Protein AF-0000000080301494 (afdb_homodimer)

Nearest PDB structures (foldseek):
  1mjh-assembly1_B  TM=8.581E-01  e=2.080E-09  Methanocaldococcus jannaschii
  1mjh-assembly1_A  TM=7.857E-01  e=6.218E-09  Methanocaldococcus jannaschii
  3hgm-assembly2_D  TM=7.401E-01  e=2.405E-08  Halomonas elongata
  2dum-assembly1_A  TM=7.676E-01  e=1.772E-07  Pyrococcus horikoshii OT3
  2dum-assembly2_C  TM=7.290E-01  e=2.050E-06  Pyrococcus horikoshii OT3

Foldseek 3Di:
DEEEEEWAQFVQNVQLLVVCVVDCVNPDQVYEYEYEYEAEDDPPVCCVVDDPVVVVVVQVVSQCSTCVVVVVSQVVVPHDYHYDYYYHDLLVVLQCCCVVVVGQEYEYEQEGDDPPDPPHGYPSNVSNVVRHPHHYDYGD/DEEEEEWAQFVQNVQLLVVCVVDCVNPDQVYEYEYEYEAEDDDPVCCVVDDPVVVVVVQVVSQCSTCVVVVVSQVVVPHDYHYDYYYHDLLVVLQCCCVVVVGQEYEYEQDGDDPPDPPHGYPSNVSNVVRHPHHYDYGD

Secondary structure (DSSP, 8-state):
-EEEEE--SSHHHHHHHHHHHH-TTTS-TTSEEEEEEEEPPPPHHHHHHS-HHHHHHHHHHHHHHHHHHHHHHHHHTT--EEEEEEES-HHHHHHHHHHHTT-SEEEEES--S--S-TTS--HHHHHHHHH--S-EEEE-/-EEEEE--SSHHHHHHHHHHHH-TTTS-TTSEEEEEEEEPPPPHHHHHHS-HHHHHHHHHHHHHHHHHHHHHHHHHTT--EEEEEEES-HHHHHHHHHHHTT-SEEEEES--S--S-TTS--HHHHHHHHH--S-EEEE-

Organism: Piscinibacter sakaiensis (NCBI:txid1547922)

InterPro domains:
  IPR006015 Universal stress protein A family [PR01438] (100-112)
  IPR006015 Universal stress protein A family [PR01438] (118-140)
  IPR006016 UspA [PF00582] (2-140)
  IPR014729 Rossmann-like alpha/beta/alpha sandwich fold [G3DSA:3.40.50.620] (1-140)

Structure (mmCIF, N/CA/C/O backbone):
data_AF-0000000080301494-model_v1
#
loop_
_entity.id
_entity.type
_entity.pdbx_description
1 polymer 'Universal stress family protein'
#
loop_
_atom_site.group_PDB
_atom_site.id
_atom_site.type_symbol
_atom_site.label_atom_id
_atom_site.label_alt_id
_atom_site.label_comp_id
_atom_site.label_asym_id
_atom_site.label_entity_id
_atom_site.label_seq_id
_atom_site.pdbx_PDB_ins_code
_atom_site.Cartn_x
_atom_site.Cartn_y
_atom_site.Cartn_z
_atom_site.occupancy
_atom_site.B_iso_or_equiv
_atom_site.auth_seq_id
_atom_site.auth_comp_id
_atom_site.auth_asym_id
_atom_site.auth_atom_id
_atom_site.pdbx_PDB_model_num
ATOM 1 N N . MET A 1 1 ? 14.328 -7.977 2.424 1 88.94 1 MET A N 1
ATOM 2 C CA . MET A 1 1 ? 12.898 -8.219 2.621 1 88.94 1 MET A CA 1
ATOM 3 C C . MET A 1 1 ? 12.414 -9.375 1.754 1 88.94 1 MET A C 1
ATOM 5 O O . MET A 1 1 ? 13.008 -9.664 0.713 1 88.94 1 MET A O 1
ATOM 9 N N . LYS A 1 2 ? 11.43 -10.047 2.252 1 93.56 2 LYS A N 1
ATOM 10 C CA . LYS A 1 2 ? 10.656 -10.984 1.441 1 93.56 2 LYS A CA 1
ATOM 11 C C . LYS A 1 2 ? 9.422 -10.32 0.848 1 93.56 2 LYS A C 1
ATOM 13 O O . LYS A 1 2 ? 8.516 -9.922 1.579 1 93.56 2 LYS A O 1
ATOM 18 N N . ILE A 1 3 ? 9.406 -10.258 -0.464 1 95 3 ILE A N 1
ATOM 19 C CA . ILE A 1 3 ? 8.375 -9.484 -1.147 1 95 3 ILE A CA 1
ATOM 20 C C . ILE A 1 3 ? 7.508 -10.422 -1.989 1 95 3 ILE A C 1
ATOM 22 O O . ILE A 1 3 ? 8.023 -11.172 -2.82 1 95 3 ILE A O 1
ATOM 26 N N . LEU A 1 4 ? 6.242 -10.383 -1.695 1 97.88 4 LEU A N 1
ATOM 27 C CA . LEU A 1 4 ? 5.27 -11.094 -2.52 1 97.88 4 LEU A CA 1
ATOM 28 C C . LEU A 1 4 ? 4.668 -10.172 -3.572 1 97.88 4 LEU A C 1
ATOM 30 O O . LEU A 1 4 ? 4.156 -9.102 -3.244 1 97.88 4 LEU A O 1
ATOM 34 N N . ILE A 1 5 ? 4.754 -10.586 -4.758 1 97.62 5 ILE A N 1
ATOM 35 C CA . ILE A 1 5 ? 4.172 -9.844 -5.871 1 97.62 5 ILE A CA 1
ATOM 36 C C . ILE A 1 5 ? 2.98 -10.609 -6.438 1 97.62 5 ILE A C 1
ATOM 38 O O . ILE A 1 5 ? 3.143 -11.695 -7.004 1 97.62 5 ILE A O 1
ATOM 42 N N . ALA A 1 6 ? 1.808 -10.055 -6.254 1 98.44 6 ALA A N 1
ATOM 43 C CA . ALA A 1 6 ? 0.609 -10.648 -6.836 1 98.44 6 ALA A CA 1
ATOM 44 C C . ALA A 1 6 ? 0.361 -10.125 -8.25 1 98.44 6 ALA A C 1
ATOM 46 O O . ALA A 1 6 ? 0.173 -8.922 -8.445 1 98.44 6 ALA A O 1
ATOM 47 N N . ALA A 1 7 ? 0.338 -11.039 -9.18 1 98.06 7 ALA A N 1
ATOM 48 C CA . ALA A 1 7 ? 0.214 -10.641 -10.578 1 98.06 7 ALA A CA 1
ATOM 49 C C . ALA A 1 7 ? -0.877 -11.445 -11.281 1 98.06 7 ALA A C 1
ATOM 51 O O . ALA A 1 7 ? -1.022 -12.648 -11.039 1 98.06 7 ALA A O 1
ATOM 52 N N . ASP A 1 8 ? -1.628 -10.734 -12.133 1 96.56 8 ASP A N 1
ATOM 53 C CA . ASP A 1 8 ? -2.68 -11.438 -12.867 1 96.56 8 ASP A CA 1
ATOM 54 C C . ASP A 1 8 ? -2.514 -11.266 -14.375 1 96.56 8 ASP A C 1
ATOM 56 O O . ASP A 1 8 ? -3.367 -11.688 -15.148 1 96.56 8 ASP A O 1
ATOM 60 N N . GLY A 1 9 ? -1.44 -10.57 -14.766 1 95.88 9 GLY A N 1
ATOM 61 C CA . GLY A 1 9 ? -1.124 -10.398 -16.172 1 95.88 9 GLY A CA 1
ATOM 62 C C . GLY A 1 9 ? -1.885 -9.258 -16.828 1 95.88 9 GLY A C 1
ATOM 63 O O . GLY A 1 9 ? -1.718 -9 -18.016 1 95.88 9 GLY A O 1
ATOM 64 N N . SER A 1 10 ? -2.766 -8.539 -16.094 1 94.12 10 SER A N 1
ATOM 65 C CA . SER A 1 10 ? -3.506 -7.398 -16.625 1 94.12 10 SER A CA 1
ATOM 66 C C . SER A 1 10 ? -2.59 -6.203 -16.844 1 94.12 10 SER A C 1
ATOM 68 O O . SER A 1 10 ? -1.388 -6.277 -16.578 1 94.12 10 SER A O 1
ATOM 70 N N . SER A 1 11 ? -3.086 -5.18 -17.375 1 93.69 11 SER A N 1
ATOM 71 C CA . SER A 1 11 ? -2.344 -3.939 -17.578 1 93.69 11 SER A CA 1
ATOM 72 C C . SER A 1 11 ? -1.821 -3.383 -16.25 1 93.69 11 SER A C 1
ATOM 74 O O . SER A 1 11 ? -0.788 -2.711 -16.219 1 93.69 11 SER A O 1
ATOM 76 N N . TYR A 1 12 ? -2.502 -3.73 -15.18 1 93.69 12 TYR A N 1
ATOM 77 C CA . TYR A 1 12 ? -2.059 -3.227 -13.883 1 93.69 12 TYR A CA 1
ATOM 78 C C . TYR A 1 12 ? -0.821 -3.975 -13.406 1 93.69 12 TYR A C 1
ATOM 80 O O . TYR A 1 12 ? -0.003 -3.424 -12.664 1 93.69 12 TYR A O 1
ATOM 88 N N . THR A 1 13 ? -0.658 -5.242 -13.789 1 95.88 13 THR A N 1
ATOM 89 C CA . THR A 1 13 ? 0.601 -5.938 -13.547 1 95.88 13 THR A CA 1
ATOM 90 C C . THR A 1 13 ? 1.758 -5.215 -14.234 1 95.88 13 THR A C 1
ATOM 92 O O . THR A 1 13 ? 2.816 -5.023 -13.633 1 95.88 13 THR A O 1
ATOM 95 N N . LYS A 1 14 ? 1.519 -4.789 -15.445 1 94.56 14 LYS A N 1
ATOM 96 C CA . LYS A 1 14 ? 2.551 -4.066 -16.172 1 94.56 14 LYS A CA 1
ATOM 97 C C . LYS A 1 14 ? 2.893 -2.748 -15.492 1 94.56 14 LYS A C 1
ATOM 99 O O . LYS A 1 14 ? 4.066 -2.389 -15.375 1 94.56 14 LYS A O 1
ATOM 104 N N . ARG A 1 15 ? 1.916 -2.08 -15.07 1 93.69 15 ARG A N 1
ATOM 105 C CA . ARG A 1 15 ? 2.121 -0.815 -14.375 1 93.69 15 ARG A CA 1
ATOM 106 C C . ARG A 1 15 ? 2.9 -1.025 -13.078 1 93.69 15 ARG A C 1
ATOM 108 O O . ARG A 1 15 ? 3.777 -0.229 -12.734 1 93.69 15 ARG A O 1
ATOM 115 N N . MET A 1 16 ? 2.5 -2.078 -12.438 1 94.75 16 MET A N 1
ATOM 116 C CA . MET A 1 16 ? 3.17 -2.426 -11.188 1 94.75 16 MET A CA 1
ATOM 117 C C . MET A 1 16 ? 4.652 -2.701 -11.422 1 94.75 16 MET A C 1
ATOM 119 O O . MET A 1 16 ? 5.504 -2.182 -10.703 1 94.75 16 MET A O 1
ATOM 123 N N . LEU A 1 17 ? 4.965 -3.42 -12.438 1 93.19 17 LEU A N 1
ATOM 124 C CA . LEU A 1 17 ? 6.355 -3.734 -12.758 1 93.19 17 LEU A CA 1
ATOM 125 C C . LEU A 1 17 ? 7.113 -2.48 -13.172 1 93.19 17 LEU A C 1
ATOM 127 O O . LEU A 1 17 ? 8.273 -2.299 -12.805 1 93.19 17 LEU A O 1
ATOM 131 N N . ALA A 1 18 ? 6.492 -1.638 -13.922 1 93.31 18 ALA A N 1
ATOM 132 C CA . ALA A 1 18 ? 7.109 -0.376 -14.328 1 93.31 18 ALA A CA 1
ATOM 133 C C . ALA A 1 18 ? 7.418 0.497 -13.117 1 93.31 18 ALA A C 1
ATOM 135 O O . ALA A 1 18 ? 8.484 1.104 -13.039 1 93.31 18 ALA A O 1
ATOM 136 N N . TYR A 1 19 ? 6.5 0.505 -12.219 1 92.94 19 TYR A N 1
ATOM 137 C CA . TYR A 1 19 ? 6.703 1.266 -10.992 1 92.94 19 TYR A CA 1
ATOM 138 C C . TYR A 1 19 ? 7.887 0.723 -10.203 1 92.94 19 TYR A C 1
ATOM 140 O O . TYR A 1 19 ? 8.734 1.489 -9.734 1 92.94 19 TYR A O 1
ATOM 148 N N . LEU A 1 20 ? 7.941 -0.571 -10.07 1 89.94 20 LEU A N 1
ATOM 149 C CA . LEU A 1 20 ? 9.039 -1.206 -9.344 1 89.94 20 LEU A CA 1
ATOM 150 C C . LEU A 1 20 ? 10.367 -0.951 -10.039 1 89.94 20 LEU A C 1
ATOM 152 O O . LEU A 1 20 ? 11.391 -0.747 -9.375 1 89.94 20 LEU A O 1
ATOM 156 N N . ALA A 1 21 ? 10.32 -0.919 -11.336 1 87.69 21 ALA A N 1
ATOM 157 C CA . ALA A 1 21 ? 11.531 -0.693 -12.117 1 87.69 21 ALA A CA 1
ATOM 158 C C . ALA A 1 21 ? 12.031 0.741 -11.961 1 87.69 21 ALA A C 1
ATOM 160 O O . ALA A 1 21 ? 13.234 1.003 -12.055 1 87.69 21 ALA A O 1
ATOM 161 N N . ALA A 1 22 ? 11.133 1.61 -11.75 1 87 22 ALA A N 1
A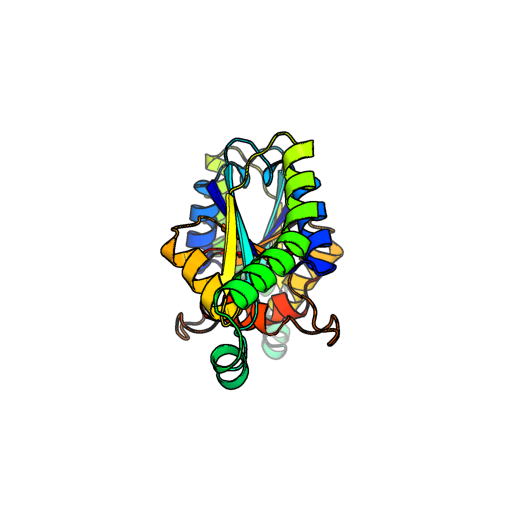TOM 162 C CA . ALA A 1 22 ? 11.477 3.029 -11.664 1 87 22 ALA A CA 1
ATOM 163 C C . ALA A 1 22 ? 12.078 3.365 -10.305 1 87 22 ALA A C 1
ATOM 165 O O . ALA A 1 22 ? 12.672 4.43 -10.125 1 87 22 ALA A O 1
ATOM 166 N N . HIS A 1 23 ? 11.867 2.447 -9.445 1 80.81 23 HIS A N 1
ATOM 167 C CA . HIS A 1 23 ? 12.352 2.715 -8.094 1 80.81 23 HIS A CA 1
ATOM 168 C C . HIS A 1 23 ? 13.266 1.595 -7.602 1 80.81 23 HIS A C 1
ATOM 170 O O . HIS A 1 23 ? 12.789 0.616 -7.02 1 80.81 23 HIS A O 1
ATOM 176 N N . ASP A 1 24 ? 14.477 1.754 -7.773 1 67.88 24 ASP A N 1
ATOM 177 C CA . ASP A 1 24 ? 15.5 0.746 -7.496 1 67.88 24 ASP A CA 1
ATOM 178 C C . ASP A 1 24 ? 15.406 0.248 -6.059 1 67.88 24 ASP A C 1
ATOM 180 O O . ASP A 1 24 ? 15.867 -0.848 -5.742 1 67.88 24 ASP A O 1
ATOM 184 N N . GLU A 1 25 ? 14.859 1.07 -5.301 1 67.69 25 GLU A N 1
ATOM 185 C CA . GLU A 1 25 ? 14.75 0.727 -3.88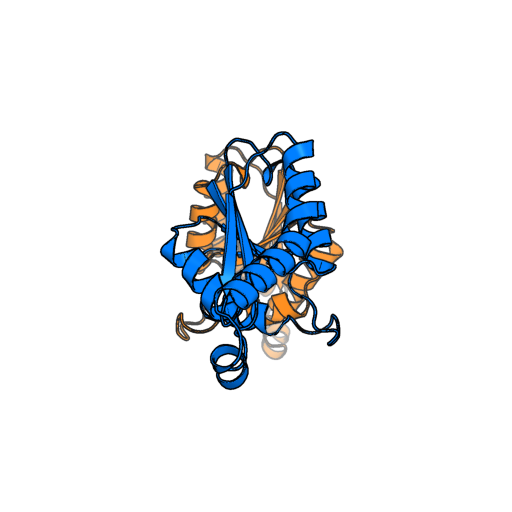7 1 67.69 25 GLU A CA 1
ATOM 186 C C . GLU A 1 25 ? 13.906 -0.529 -3.689 1 67.69 25 GLU A C 1
ATOM 188 O O . GLU A 1 25 ? 14.148 -1.306 -2.762 1 67.69 25 GLU A O 1
ATOM 193 N N . TRP A 1 26 ? 12.977 -0.684 -4.652 1 69.56 26 TRP A N 1
ATOM 194 C CA . TRP A 1 26 ? 12.078 -1.83 -4.559 1 69.56 26 TRP A CA 1
ATOM 195 C C . TRP A 1 26 ? 12.719 -3.074 -5.164 1 69.56 26 TRP A C 1
ATOM 197 O O . TRP A 1 26 ? 12.281 -4.195 -4.906 1 69.56 26 TRP A O 1
ATOM 207 N N . LEU A 1 27 ? 13.734 -2.689 -5.961 1 70.25 27 LEU A N 1
ATOM 208 C CA . LEU A 1 27 ? 14.32 -3.766 -6.754 1 70.25 27 LEU A CA 1
ATOM 209 C C . LEU A 1 27 ? 15.812 -3.896 -6.477 1 70.25 27 LEU A C 1
ATOM 211 O O . LEU A 1 27 ? 16.578 -2.961 -6.719 1 70.25 27 LEU A O 1
ATOM 215 N N . GLY A 1 28 ? 16.078 -4.777 -5.59 1 73.75 28 GLY A N 1
ATOM 216 C CA . GLY A 1 28 ? 17.484 -5.008 -5.348 1 73.75 28 GLY A CA 1
ATOM 217 C C . GLY A 1 28 ? 17.797 -6.418 -4.875 1 73.75 28 GLY A C 1
ATOM 218 O O . GLY A 1 28 ? 16.891 -7.148 -4.465 1 73.75 28 GLY A O 1
ATOM 219 N N . PRO A 1 29 ? 19 -6.727 -5.012 1 75.75 29 PRO A N 1
ATOM 220 C CA . PRO A 1 29 ? 19.422 -8.094 -4.688 1 75.75 29 PRO A CA 1
ATOM 221 C C . PRO A 1 29 ? 19.25 -8.43 -3.211 1 75.75 29 PRO A C 1
ATOM 223 O O . PRO A 1 29 ? 19.359 -9.602 -2.826 1 75.75 29 PRO A O 1
ATOM 226 N N . ALA A 1 30 ? 18.953 -7.375 -2.5 1 80.38 30 ALA A N 1
ATOM 227 C CA . ALA A 1 30 ? 18.812 -7.609 -1.066 1 80.38 30 ALA A CA 1
ATOM 228 C C . ALA A 1 30 ? 17.422 -8.164 -0.734 1 80.38 30 ALA A C 1
ATOM 230 O O . ALA A 1 30 ? 17.172 -8.594 0.394 1 80.38 30 ALA A O 1
ATOM 231 N N . HIS A 1 31 ? 16.594 -8.281 -1.713 1 88.19 31 HIS A N 1
ATOM 232 C CA . HIS A 1 31 ? 15.219 -8.734 -1.482 1 88.19 31 HIS A CA 1
ATOM 233 C C . HIS A 1 31 ? 14.977 -10.094 -2.117 1 88.19 31 HIS A C 1
ATOM 235 O O . HIS A 1 31 ? 15.656 -10.469 -3.078 1 88.19 31 HIS A O 1
ATOM 241 N N . ALA A 1 32 ? 14.18 -10.844 -1.449 1 93.06 32 ALA A N 1
ATOM 242 C CA . ALA A 1 32 ? 13.648 -12.07 -2.037 1 93.06 32 ALA A CA 1
ATOM 243 C C . ALA A 1 32 ? 12.25 -11.852 -2.605 1 93.06 32 ALA A C 1
ATOM 245 O O . ALA A 1 32 ? 11.383 -11.289 -1.933 1 93.06 32 ALA A O 1
ATOM 246 N N . TYR A 1 33 ? 12.102 -12.273 -3.832 1 95.56 33 TYR A N 1
ATOM 247 C CA . TYR A 1 33 ? 10.828 -12.023 -4.508 1 95.56 33 TYR A CA 1
ATOM 248 C C . TYR A 1 33 ? 10.094 -13.328 -4.777 1 95.56 33 TYR A C 1
ATOM 250 O O . TYR A 1 33 ? 10.695 -14.312 -5.207 1 95.56 33 TYR A O 1
ATOM 258 N N . THR A 1 34 ? 8.867 -13.352 -4.453 1 97.88 34 THR A N 1
ATOM 259 C CA . THR A 1 34 ? 7.941 -14.383 -4.898 1 97.88 34 THR A CA 1
ATOM 260 C C . THR A 1 34 ? 6.832 -13.781 -5.758 1 97.88 34 THR A C 1
ATOM 262 O O . THR A 1 34 ? 6.133 -12.859 -5.324 1 97.88 34 THR A O 1
ATOM 265 N N . VAL A 1 35 ? 6.723 -14.234 -6.934 1 98.25 35 VAL A N 1
ATOM 266 C CA . VAL A 1 35 ? 5.648 -13.812 -7.824 1 98.25 35 VAL A CA 1
ATOM 267 C C . VAL A 1 35 ? 4.523 -14.844 -7.805 1 98.25 35 VAL A C 1
ATOM 269 O O . VAL A 1 35 ? 4.75 -16.031 -8.086 1 98.25 35 VAL A O 1
ATOM 272 N N . LEU A 1 36 ? 3.355 -14.344 -7.473 1 98.62 36 LEU A N 1
ATOM 273 C CA . LEU A 1 36 ? 2.191 -15.211 -7.344 1 98.62 36 LEU A CA 1
ATOM 274 C C . LEU A 1 36 ? 1.144 -14.883 -8.398 1 98.62 36 LEU A C 1
ATOM 276 O O . LEU A 1 36 ? 0.806 -13.711 -8.602 1 98.62 36 LEU A O 1
ATOM 280 N N . THR A 1 37 ? 0.648 -15.891 -9.062 1 98.31 37 THR A N 1
ATOM 281 C CA . THR A 1 37 ? -0.577 -15.766 -9.844 1 98.31 37 THR A CA 1
ATOM 282 C C . THR A 1 37 ? -1.601 -16.812 -9.414 1 98.31 37 THR A C 1
ATOM 284 O O . THR A 1 37 ? -1.235 -17.938 -9.039 1 98.31 37 THR A O 1
ATOM 287 N N . VAL A 1 38 ? -2.832 -16.406 -9.422 1 96.94 38 VAL A N 1
ATOM 288 C CA . VAL A 1 38 ? -3.92 -17.281 -8.992 1 96.94 38 VAL A CA 1
ATOM 289 C C . VAL A 1 38 ? -4.918 -17.469 -10.133 1 96.94 38 VAL A C 1
ATOM 291 O O . VAL A 1 38 ? -5.395 -16.484 -10.711 1 96.94 38 VAL A O 1
ATOM 294 N N . THR A 1 39 ? -5.195 -18.641 -10.453 1 92.19 39 THR A N 1
ATOM 295 C CA . THR A 1 39 ? -6.223 -18.969 -11.438 1 92.19 39 THR A CA 1
ATOM 296 C C . THR A 1 39 ? -7.508 -19.422 -10.758 1 92.19 39 THR A C 1
ATOM 298 O O . THR A 1 39 ? -7.465 -20.016 -9.68 1 92.19 39 THR A O 1
ATOM 301 N N . ALA A 1 40 ? -8.633 -19.031 -11.352 1 87.62 40 ALA A N 1
ATOM 302 C CA . ALA A 1 40 ? -9.93 -19.438 -10.805 1 87.62 40 ALA A CA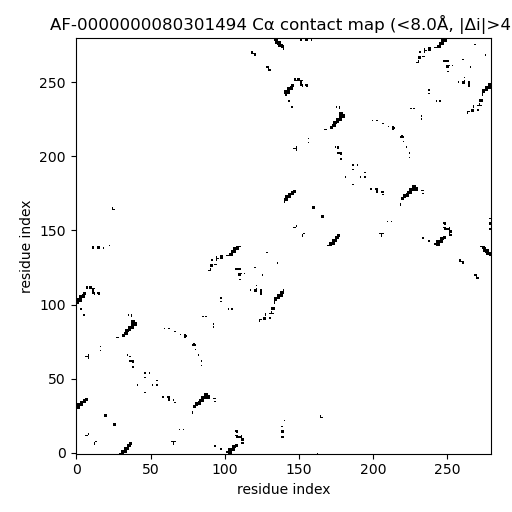 1
ATOM 303 C C . ALA A 1 40 ? -10.094 -20.953 -10.852 1 87.62 40 ALA A C 1
ATOM 305 O O . ALA A 1 40 ? -9.633 -21.594 -11.797 1 87.62 40 ALA A O 1
ATOM 306 N N . PRO A 1 41 ? -10.727 -21.406 -9.812 1 85.25 41 PRO A N 1
ATOM 307 C CA . PRO A 1 41 ? -10.984 -22.859 -9.852 1 85.25 41 PRO A CA 1
ATOM 308 C C . PRO A 1 41 ? -11.922 -23.25 -10.992 1 85.25 41 PRO A C 1
ATOM 310 O O . PRO A 1 41 ? -12.82 -22.5 -11.352 1 85.25 41 PRO A O 1
ATOM 313 N N . LEU A 1 42 ? -11.562 -24.359 -11.664 1 79 42 LEU A N 1
ATOM 314 C CA . LEU A 1 42 ? -12.477 -24.906 -12.656 1 79 42 LEU A CA 1
ATOM 315 C C . LEU A 1 42 ? -13.734 -25.469 -11.992 1 79 42 LEU A C 1
ATOM 317 O O . LEU A 1 42 ? -13.664 -26 -10.883 1 79 42 LEU A O 1
ATOM 321 N N . PRO A 1 43 ? -14.859 -25.25 -12.688 1 79.5 43 PRO A N 1
ATOM 322 C CA . PRO A 1 43 ? -16.078 -25.859 -12.141 1 79.5 43 PRO A CA 1
ATOM 323 C C . PRO A 1 43 ? -15.93 -27.359 -11.898 1 79.5 43 PRO A C 1
ATOM 325 O O . PRO A 1 43 ? -15.266 -28.047 -12.672 1 79.5 43 PRO A O 1
ATOM 328 N N . PRO A 1 44 ? -16.438 -27.766 -10.695 1 72.56 44 PRO A N 1
ATOM 329 C CA . PRO A 1 44 ? -16.297 -29.172 -10.344 1 72.56 44 PRO A CA 1
ATOM 330 C C . PRO A 1 44 ? -16.703 -30.109 -11.484 1 72.56 44 PRO A C 1
ATOM 332 O O . PRO A 1 44 ? -16.062 -31.156 -11.688 1 72.56 44 PRO A O 1
ATOM 335 N N . ARG A 1 45 ? -17.781 -29.828 -12.188 1 73 45 ARG A N 1
ATOM 336 C CA . ARG A 1 45 ? -18.281 -30.688 -13.266 1 73 45 ARG A CA 1
ATOM 337 C C . ARG A 1 45 ? -17.25 -30.828 -14.375 1 73 45 ARG A C 1
ATOM 339 O O . ARG A 1 45 ? -17.094 -31.906 -14.945 1 73 45 ARG A O 1
ATOM 346 N N . ALA A 1 46 ? -16.562 -29.812 -14.625 1 68.25 46 ALA A N 1
ATOM 347 C CA . ALA A 1 46 ? -15.523 -29.828 -15.656 1 68.25 46 ALA A CA 1
ATOM 348 C C . ALA A 1 46 ? -14.352 -30.719 -15.242 1 68.25 46 ALA A C 1
ATOM 350 O O . ALA A 1 46 ? -13.82 -31.469 -16.062 1 68.25 46 ALA A O 1
ATOM 351 N N . VAL A 1 47 ? -14.062 -30.641 -13.953 1 67.69 47 VAL A N 1
ATOM 352 C CA . VAL A 1 47 ? -12.922 -31.391 -13.414 1 67.69 47 VAL A CA 1
ATOM 353 C C . VAL A 1 47 ? -13.203 -32.875 -13.492 1 67.69 47 VAL A C 1
ATOM 355 O O . VAL A 1 47 ? -12.297 -33.688 -13.766 1 67.69 47 VAL A O 1
ATOM 358 N N . ALA A 1 48 ? -14.422 -33.094 -13.273 1 68.88 48 ALA A N 1
ATOM 359 C CA . ALA A 1 48 ? -14.82 -34.5 -13.25 1 68.88 48 ALA A CA 1
ATOM 360 C C . ALA A 1 48 ? -14.656 -35.125 -14.633 1 68.88 48 ALA A C 1
ATOM 362 O O . ALA A 1 48 ? -14.414 -36.344 -14.742 1 68.88 48 ALA A O 1
ATOM 363 N N . VAL A 1 49 ? -14.734 -34.281 -15.57 1 69.06 49 VAL A N 1
ATOM 364 C CA . VAL A 1 49 ? -14.766 -34.844 -16.922 1 69.06 49 VAL A CA 1
ATOM 365 C C . VAL A 1 49 ? -13.383 -34.719 -17.562 1 69.06 49 VAL A C 1
ATOM 367 O O . VAL A 1 49 ? -13.078 -35.438 -18.516 1 69.06 49 VAL A O 1
ATOM 370 N N . LEU A 1 50 ? -12.688 -33.781 -17 1 66.19 50 LEU A N 1
ATOM 371 C CA . LEU A 1 50 ? -11.414 -33.5 -17.641 1 66.19 50 LEU A CA 1
ATOM 372 C C . LEU A 1 50 ? -10.289 -34.344 -17.016 1 66.19 50 LEU A C 1
ATOM 374 O O . LEU A 1 50 ? -10.336 -34.625 -15.828 1 66.19 50 LEU A O 1
ATOM 378 N N . ASP A 1 51 ? -9.43 -34.812 -17.812 1 76.88 51 ASP A N 1
ATOM 379 C CA . ASP A 1 51 ? -8.18 -35.438 -17.391 1 76.88 51 ASP A CA 1
ATOM 380 C C . ASP A 1 51 ? -7.375 -34.5 -16.5 1 76.88 51 ASP A C 1
ATOM 382 O O . ASP A 1 51 ? -7.184 -33.312 -16.828 1 76.88 51 ASP A O 1
ATOM 386 N N . LYS A 1 52 ? -7.141 -34.938 -15.25 1 79.25 52 LYS A N 1
ATOM 387 C CA . LYS A 1 52 ? -6.402 -34.156 -14.258 1 79.25 52 LYS A CA 1
ATOM 388 C C . LYS A 1 52 ? -5.121 -33.562 -14.852 1 79.25 52 LYS A C 1
ATOM 390 O O . LYS A 1 52 ? -4.719 -32.469 -14.5 1 79.25 52 LYS A O 1
ATOM 395 N N . GLU A 1 53 ? -4.547 -34.281 -15.758 1 82.62 53 GLU A N 1
ATOM 396 C CA . GLU A 1 53 ? -3.299 -33.844 -16.375 1 82.62 53 GLU A CA 1
ATOM 397 C C . GLU A 1 53 ? -3.535 -32.688 -17.344 1 82.62 53 GLU A C 1
ATOM 399 O O . GLU A 1 53 ? -2.711 -31.766 -17.438 1 82.62 53 GLU A O 1
ATOM 404 N N . LEU A 1 54 ? -4.621 -32.75 -18 1 81.44 54 LEU A N 1
ATOM 405 C CA . LEU A 1 54 ? -4.965 -31.703 -18.938 1 81.44 54 LEU A CA 1
ATOM 406 C C . LEU A 1 54 ? -5.293 -30.406 -18.188 1 81.44 54 LEU A C 1
ATOM 408 O O . LEU A 1 54 ? -4.926 -29.312 -18.641 1 81.44 54 LEU A O 1
ATOM 412 N N . VAL A 1 55 ? -5.906 -30.594 -17.125 1 81.31 55 VAL A N 1
ATOM 413 C CA . VAL A 1 55 ? -6.262 -29.438 -16.312 1 81.31 55 VAL A CA 1
ATOM 414 C C . VAL A 1 55 ? -4.996 -28.781 -15.773 1 81.31 55 VAL A C 1
ATOM 416 O O . VAL A 1 55 ? -4.84 -27.562 -15.844 1 81.31 55 VAL A O 1
ATOM 419 N N . LYS A 1 56 ? -4.125 -29.562 -15.258 1 84.62 56 LYS A N 1
ATOM 420 C CA . LYS A 1 56 ? -2.857 -29.062 -14.734 1 84.62 56 LYS A CA 1
ATOM 421 C C . LYS A 1 56 ? -2.057 -28.344 -15.812 1 84.62 56 LYS A C 1
ATOM 423 O O . LYS A 1 56 ? -1.445 -27.297 -15.555 1 84.62 56 LYS A O 1
ATOM 428 N N . SER A 1 57 ? -2.053 -28.984 -16.922 1 86.69 57 SER A N 1
ATOM 429 C CA . SER A 1 57 ? -1.323 -28.391 -18.031 1 86.69 57 SER A CA 1
ATOM 430 C C . SER A 1 57 ? -1.929 -27.047 -18.438 1 86.69 57 SER A C 1
ATOM 432 O O . SER A 1 57 ? -1.203 -26.094 -18.734 1 86.69 57 SER A O 1
ATOM 434 N N . TYR A 1 58 ? -3.211 -27.047 -18.5 1 84.5 58 TYR A N 1
ATOM 435 C CA . TYR A 1 58 ? -3.906 -25.812 -18.844 1 84.5 58 TYR A CA 1
ATOM 436 C C . TYR A 1 58 ? -3.604 -24.719 -17.828 1 84.5 58 TYR A C 1
ATOM 438 O O . TYR A 1 58 ? -3.305 -23.578 -18.188 1 84.5 58 TYR A O 1
ATOM 446 N N . GLN A 1 59 ? -3.621 -25.062 -16.609 1 87.06 59 GLN A N 1
ATOM 447 C CA . GLN A 1 59 ? -3.352 -24.109 -15.539 1 87.06 59 GLN A CA 1
ATOM 448 C C . GLN A 1 59 ? -1.917 -23.594 -15.617 1 87.06 59 GLN A C 1
ATOM 450 O O . GLN A 1 59 ? -1.668 -22.406 -15.414 1 87.06 59 GLN A O 1
ATOM 455 N N . ALA A 1 60 ? -1.045 -24.469 -15.898 1 91.12 60 ALA A N 1
ATOM 456 C CA . ALA A 1 60 ? 0.36 -24.094 -16.047 1 91.12 60 ALA A CA 1
ATOM 457 C C . ALA A 1 60 ? 0.56 -23.156 -17.219 1 91.12 60 ALA A C 1
ATOM 459 O O . ALA A 1 60 ? 1.331 -22.188 -17.125 1 91.12 60 ALA A O 1
ATOM 460 N N . GLU A 1 61 ? -0.105 -23.484 -18.25 1 91.62 61 GLU A N 1
ATOM 461 C CA . GLU A 1 61 ? -0.008 -22.641 -19.438 1 91.62 61 GLU A CA 1
ATOM 462 C C . GLU A 1 61 ? -0.57 -21.25 -19.172 1 91.62 61 GLU A C 1
ATOM 464 O O . GLU A 1 61 ? 0.007 -20.25 -19.594 1 91.62 61 GLU A O 1
ATOM 469 N N . GLU A 1 62 ? -1.657 -21.25 -18.547 1 92 62 GLU A N 1
ATOM 470 C CA . GLU A 1 62 ? -2.273 -19.969 -18.219 1 92 62 GLU A CA 1
ATOM 471 C C . GLU A 1 62 ? -1.375 -19.141 -17.297 1 92 62 GLU A C 1
ATOM 473 O O . GLU A 1 62 ? -1.233 -17.922 -17.484 1 92 62 GLU A O 1
ATOM 478 N N . ALA A 1 63 ? -0.784 -19.781 -16.344 1 95.81 63 ALA A N 1
ATOM 479 C CA . ALA A 1 63 ? 0.131 -19.109 -15.43 1 95.81 63 ALA A CA 1
ATOM 480 C C . ALA A 1 63 ? 1.347 -18.562 -16.172 1 95.81 63 ALA A C 1
ATOM 482 O O . ALA A 1 63 ? 1.83 -17.469 -15.867 1 95.81 63 ALA A O 1
ATOM 483 N N . GLU A 1 64 ? 1.833 -19.328 -17.109 1 96 64 GLU A N 1
ATOM 484 C CA . GLU A 1 64 ? 3.043 -18.938 -17.828 1 96 64 GLU A CA 1
ATOM 485 C C . GLU A 1 64 ? 2.805 -17.672 -18.656 1 96 64 GLU A C 1
ATOM 487 O O . GLU A 1 64 ? 3.713 -16.859 -18.844 1 96 64 GLU A O 1
ATOM 492 N N . LYS A 1 65 ? 1.585 -17.5 -19.125 1 96 65 LYS A N 1
ATOM 493 C CA . LYS A 1 65 ? 1.249 -16.266 -19.828 1 96 65 LYS A CA 1
ATOM 494 C C . LYS A 1 65 ? 1.481 -15.047 -18.938 1 96 65 LYS A C 1
ATOM 496 O O . LYS A 1 65 ? 1.902 -13.992 -19.422 1 96 65 LYS A O 1
ATOM 501 N N . VAL A 1 66 ? 1.228 -15.234 -17.688 1 97.38 66 VAL A N 1
ATOM 502 C CA . VAL A 1 66 ? 1.413 -14.156 -16.719 1 97.38 66 VAL A CA 1
ATOM 503 C C . VAL A 1 66 ? 2.891 -14.047 -16.344 1 97.38 66 VAL A C 1
ATOM 505 O O . VAL A 1 66 ? 3.434 -12.938 -16.266 1 97.38 66 VAL A O 1
ATOM 508 N N . PHE A 1 67 ? 3.6 -15.133 -16.188 1 98.31 67 PHE A N 1
ATOM 509 C CA . PHE A 1 67 ? 4.941 -15.172 -15.609 1 98.31 67 PHE A CA 1
ATOM 510 C C . PHE A 1 67 ? 5.98 -14.758 -16.641 1 98.31 67 PHE A C 1
ATOM 512 O O . PHE A 1 67 ? 7.012 -14.18 -16.297 1 98.31 67 PHE A O 1
ATOM 519 N N . LYS A 1 68 ? 5.738 -15.07 -17.875 1 97.69 68 LYS A N 1
ATOM 520 C CA . LYS A 1 68 ? 6.758 -14.914 -18.906 1 97.69 68 LYS A CA 1
ATOM 521 C C . LYS A 1 68 ? 7.281 -13.477 -18.953 1 97.69 68 LYS A C 1
ATOM 523 O O . LYS A 1 68 ? 8.484 -13.25 -18.812 1 97.69 68 LYS A O 1
ATOM 528 N N . PRO A 1 69 ? 6.402 -12.523 -19.125 1 96.88 69 PRO A N 1
ATOM 529 C CA . PRO A 1 69 ? 6.922 -11.148 -19.125 1 96.88 69 PRO A CA 1
ATOM 530 C C . PRO A 1 69 ? 7.578 -10.758 -17.812 1 96.88 69 PRO A C 1
ATOM 532 O O . PRO A 1 69 ? 8.492 -9.938 -17.797 1 96.88 69 PRO A O 1
ATOM 535 N N . ILE A 1 70 ? 7.152 -11.328 -16.719 1 97.5 70 ILE A N 1
ATOM 536 C CA . ILE A 1 70 ? 7.691 -10.984 -15.406 1 97.5 70 ILE A CA 1
ATOM 537 C C . ILE A 1 70 ? 9.07 -11.625 -15.234 1 97.5 70 ILE A C 1
ATOM 539 O O . ILE A 1 70 ? 9.977 -11.008 -14.672 1 97.5 70 ILE A O 1
ATOM 543 N N . ARG A 1 71 ? 9.211 -12.844 -15.711 1 97.38 71 ARG A N 1
ATOM 544 C CA . ARG A 1 71 ? 10.523 -13.484 -15.711 1 97.38 71 ARG A CA 1
ATOM 545 C C . ARG A 1 71 ? 11.523 -12.664 -16.516 1 97.38 71 ARG A C 1
ATOM 547 O O . ARG A 1 71 ? 12.664 -12.477 -16.094 1 97.38 71 ARG A O 1
ATOM 554 N N . ALA A 1 72 ? 11.047 -12.195 -17.656 1 96.12 72 ALA A N 1
ATOM 555 C CA . ALA A 1 72 ? 11.898 -11.344 -18.484 1 96.12 72 ALA A CA 1
ATOM 556 C C . ALA A 1 72 ? 12.289 -10.07 -17.75 1 96.12 72 ALA A C 1
ATOM 558 O O . ALA A 1 72 ? 13.445 -9.641 -17.812 1 96.12 72 ALA A O 1
ATOM 559 N N . PHE A 1 73 ? 11.359 -9.469 -17.094 1 94.31 73 PHE A N 1
ATOM 560 C CA . PHE A 1 73 ? 11.57 -8.266 -16.297 1 94.31 73 PHE A CA 1
ATOM 561 C C . PHE A 1 73 ? 12.648 -8.484 -15.25 1 94.31 73 PHE A C 1
ATOM 563 O O . PHE A 1 73 ? 13.602 -7.695 -15.156 1 94.31 73 PHE A O 1
ATOM 570 N N . PHE A 1 74 ? 12.539 -9.531 -14.477 1 93.94 74 PHE A N 1
ATOM 571 C CA . PHE A 1 74 ? 13.523 -9.844 -13.445 1 93.94 74 PHE A CA 1
ATOM 572 C C . PHE A 1 74 ? 14.867 -10.211 -14.062 1 93.94 74 PHE A C 1
ATOM 574 O O . PHE A 1 74 ? 15.914 -9.773 -13.594 1 93.94 74 PHE A O 1
ATOM 581 N N . GLY A 1 75 ? 14.828 -11.039 -15.117 1 93.38 75 GLY A N 1
ATOM 582 C CA . GLY A 1 75 ? 16.031 -11.461 -15.805 1 93.38 75 GLY A CA 1
ATOM 583 C C . GLY A 1 75 ? 16.859 -10.305 -16.344 1 93.38 75 GLY A C 1
ATOM 584 O O . GLY A 1 75 ? 18.078 -10.273 -16.203 1 93.38 75 GLY A O 1
ATOM 585 N N . LYS A 1 76 ? 16.203 -9.32 -16.938 1 92.06 76 LYS A N 1
ATOM 586 C CA . LYS A 1 76 ? 16.875 -8.156 -17.516 1 92.06 76 LYS A CA 1
ATOM 587 C C . LYS A 1 76 ? 17.594 -7.352 -16.438 1 92.06 76 LYS A C 1
ATOM 589 O O . LYS A 1 76 ? 18.562 -6.637 -16.734 1 92.06 76 LYS A O 1
ATOM 594 N N . ARG A 1 77 ? 17.219 -7.59 -15.281 1 89.25 77 ARG A N 1
ATOM 595 C CA . ARG A 1 77 ? 17.797 -6.82 -14.188 1 89.25 77 ARG A CA 1
ATOM 596 C C . ARG A 1 77 ? 18.719 -7.684 -13.344 1 89.25 77 ARG A C 1
ATOM 598 O O . ARG A 1 77 ? 19.234 -7.238 -12.312 1 89.25 77 ARG A O 1
ATOM 605 N N . GLY A 1 78 ? 18.844 -8.898 -13.781 1 90 78 GLY A N 1
ATOM 606 C CA . GLY A 1 78 ? 19.719 -9.82 -13.078 1 90 78 GLY A CA 1
ATOM 607 C C . GLY A 1 78 ? 19.188 -10.227 -11.711 1 90 78 GLY A C 1
ATOM 608 O O . GLY A 1 78 ? 19.969 -10.469 -10.789 1 90 78 GLY A O 1
ATOM 609 N N . MET A 1 79 ? 17.906 -10.188 -11.609 1 90.62 79 MET A N 1
ATOM 610 C CA . MET A 1 79 ? 17.281 -10.531 -10.344 1 90.62 79 MET A CA 1
ATOM 611 C C . MET A 1 79 ? 16.609 -11.898 -10.422 1 90.62 79 MET A C 1
ATOM 613 O O . MET A 1 79 ? 16.281 -12.375 -11.508 1 90.62 79 MET A O 1
ATOM 617 N N . GLN A 1 80 ? 16.453 -12.43 -9.25 1 92.56 80 GLN A N 1
ATOM 618 C CA . GLN A 1 80 ? 15.789 -13.719 -9.156 1 92.56 80 GLN A CA 1
ATOM 619 C C . GLN A 1 80 ? 14.461 -13.594 -8.422 1 92.56 80 GLN A C 1
ATOM 621 O O . GLN A 1 80 ? 14.305 -12.742 -7.547 1 92.56 80 GLN A O 1
ATOM 626 N N . ALA A 1 81 ? 13.578 -14.398 -8.828 1 95.94 81 ALA A N 1
ATOM 627 C CA . ALA A 1 81 ? 12.281 -14.492 -8.164 1 95.94 81 ALA A CA 1
ATOM 628 C C . ALA A 1 81 ? 11.742 -15.914 -8.203 1 95.94 81 ALA A C 1
ATOM 630 O O . ALA A 1 81 ? 12.047 -16.672 -9.133 1 95.94 81 ALA A O 1
ATOM 631 N N . GLU A 1 82 ? 11.094 -16.234 -7.176 1 97.62 82 GLU A N 1
ATOM 632 C CA . GLU A 1 82 ? 10.312 -17.469 -7.199 1 97.62 82 GLU A CA 1
ATOM 633 C C . GLU A 1 82 ? 8.953 -17.25 -7.859 1 97.62 82 GLU A C 1
ATOM 635 O O . GLU A 1 82 ? 8.305 -16.219 -7.633 1 97.62 82 GLU A O 1
ATOM 640 N N . PHE A 1 83 ? 8.578 -18.203 -8.633 1 98.25 83 PHE A N 1
ATOM 641 C CA . PHE A 1 83 ? 7.297 -18.109 -9.328 1 98.25 83 PHE A CA 1
ATOM 642 C C . PHE A 1 83 ? 6.34 -19.188 -8.852 1 98.25 83 PHE A C 1
ATOM 644 O O . PHE A 1 83 ? 6.641 -20.375 -8.961 1 98.25 83 PHE A O 1
ATOM 651 N N . VAL A 1 84 ? 5.223 -18.75 -8.336 1 97.75 84 VAL A N 1
ATOM 652 C CA . VAL A 1 84 ? 4.258 -19.672 -7.734 1 97.75 84 VAL A CA 1
ATOM 653 C C . VAL A 1 84 ? 2.893 -19.484 -8.398 1 97.75 84 VAL A C 1
ATOM 655 O O . VAL A 1 84 ? 2.363 -18.375 -8.445 1 97.75 84 VAL A O 1
ATOM 658 N N . ALA A 1 85 ? 2.312 -20.594 -8.898 1 97.5 85 ALA A N 1
ATOM 659 C CA . ALA A 1 85 ? 0.958 -20.594 -9.445 1 97.5 85 ALA A CA 1
ATOM 660 C C . ALA A 1 85 ? 0.009 -21.391 -8.547 1 97.5 85 ALA A C 1
ATOM 662 O O . ALA A 1 85 ? 0.317 -22.5 -8.141 1 97.5 85 ALA A O 1
ATOM 663 N N . LYS A 1 86 ? -1.065 -20.75 -8.227 1 96.44 86 LYS A N 1
ATOM 664 C CA . LYS A 1 86 ? -2.086 -21.406 -7.414 1 96.44 86 LYS A CA 1
ATOM 665 C C . LYS A 1 86 ? -3.459 -21.312 -8.07 1 96.44 86 LYS A C 1
ATOM 667 O O . LYS A 1 86 ? -3.676 -20.484 -8.953 1 96.44 86 LYS A O 1
ATOM 672 N N . THR A 1 87 ? -4.312 -22.234 -7.68 1 93.75 87 THR A N 1
ATOM 673 C CA . THR A 1 87 ? -5.711 -22.219 -8.094 1 93.75 87 THR A CA 1
ATOM 674 C C . THR A 1 87 ? -6.625 -21.953 -6.902 1 93.75 87 THR A C 1
ATOM 676 O O . THR A 1 87 ? -6.402 -22.484 -5.812 1 93.75 87 THR A O 1
ATOM 679 N N . GLY A 1 88 ? -7.629 -21.078 -7.043 1 94.38 88 GLY A N 1
ATOM 680 C CA . GLY A 1 88 ? -8.562 -20.75 -5.977 1 94.38 88 GLY A CA 1
ATOM 681 C C . GLY A 1 88 ? -9.133 -19.359 -6.09 1 94.38 88 GLY A C 1
ATOM 682 O O . GLY A 1 88 ? -9.117 -18.766 -7.168 1 94.38 88 GLY A O 1
ATOM 683 N N . HIS A 1 89 ? -9.766 -18.953 -5 1 94.94 89 HIS A N 1
ATOM 684 C CA . HIS A 1 89 ? -10.211 -17.562 -4.926 1 94.94 89 HIS A CA 1
ATOM 685 C C . HIS A 1 89 ? -9.039 -16.609 -4.695 1 94.94 89 HIS A C 1
ATOM 687 O O . HIS A 1 89 ? -8.391 -16.672 -3.648 1 94.94 89 HIS A O 1
ATOM 693 N N . ALA A 1 90 ? -8.828 -15.789 -5.602 1 96.5 90 ALA A N 1
ATOM 694 C CA . ALA A 1 90 ? -7.613 -14.984 -5.676 1 96.5 90 ALA A CA 1
ATOM 695 C C . ALA A 1 90 ? -7.367 -14.234 -4.371 1 96.5 90 ALA A C 1
ATOM 697 O O . ALA A 1 90 ? -6.27 -14.305 -3.805 1 96.5 90 ALA A O 1
ATOM 698 N N . ALA A 1 91 ? -8.398 -13.602 -3.883 1 96.88 91 ALA A N 1
ATOM 699 C CA . ALA A 1 91 ? -8.219 -12.773 -2.689 1 96.88 91 ALA A CA 1
ATOM 700 C C . ALA A 1 91 ? -7.77 -13.625 -1.5 1 96.88 91 ALA A C 1
ATOM 702 O O . ALA A 1 91 ? -6.848 -13.242 -0.776 1 96.88 91 ALA A O 1
ATOM 703 N N . GLU A 1 92 ? -8.367 -14.75 -1.33 1 97.06 92 GLU A N 1
ATOM 704 C CA . GLU A 1 92 ? -8.047 -15.641 -0.215 1 97.06 92 GLU A CA 1
ATOM 705 C C . GLU A 1 92 ? -6.633 -16.203 -0.345 1 97.06 92 GLU A C 1
ATOM 707 O O . GLU A 1 92 ? -5.875 -16.219 0.626 1 97.06 92 GLU A O 1
ATOM 712 N N . VAL A 1 93 ? -6.297 -16.625 -1.509 1 97.62 93 VAL A N 1
ATOM 713 C CA . VAL A 1 93 ? -4.996 -17.234 -1.752 1 97.62 93 VAL A CA 1
ATOM 714 C C . VAL A 1 93 ? -3.891 -16.203 -1.547 1 97.62 93 VAL A C 1
ATOM 716 O O . VAL A 1 93 ? -2.889 -16.469 -0.882 1 97.62 93 VAL A O 1
ATOM 719 N N . ILE A 1 94 ? -4.066 -15 -2.051 1 98.19 94 ILE A N 1
ATOM 720 C CA . ILE A 1 94 ? -3.07 -13.945 -1.954 1 98.19 94 ILE A CA 1
ATOM 721 C C . ILE A 1 94 ? -2.861 -13.562 -0.49 1 98.19 94 ILE A C 1
ATOM 723 O O . ILE A 1 94 ? -1.727 -13.523 -0.009 1 98.19 94 ILE A O 1
ATOM 727 N N . ALA A 1 95 ? -3.977 -13.344 0.186 1 97.56 95 ALA A N 1
ATOM 728 C CA . ALA A 1 95 ? -3.879 -12.938 1.587 1 97.56 95 ALA A CA 1
ATOM 729 C C . ALA A 1 95 ? -3.227 -14.031 2.428 1 97.56 95 ALA A C 1
ATOM 731 O O . ALA A 1 95 ? -2.363 -13.75 3.262 1 97.56 95 ALA A O 1
ATOM 732 N N . LYS A 1 96 ? -3.633 -15.227 2.162 1 97.62 96 LYS A N 1
ATOM 733 C CA . LYS A 1 96 ? -3.096 -16.359 2.918 1 97.62 96 LYS A CA 1
ATOM 734 C C . LYS A 1 96 ? -1.595 -16.5 2.688 1 97.62 96 LYS A C 1
ATOM 736 O O . LYS A 1 96 ? -0.832 -16.688 3.639 1 97.62 96 LYS A O 1
ATOM 741 N N . LEU A 1 97 ? -1.181 -16.406 1.471 1 97.69 97 LEU A N 1
ATOM 742 C CA . LEU A 1 97 ? 0.236 -16.594 1.17 1 97.69 97 LEU A CA 1
ATOM 743 C C . LEU A 1 97 ? 1.056 -15.422 1.705 1 97.69 97 LEU A C 1
ATOM 745 O O . LEU A 1 97 ? 2.174 -15.609 2.188 1 97.69 97 LEU A O 1
ATOM 749 N N . ALA A 1 98 ? 0.524 -14.234 1.562 1 97.56 98 ALA A N 1
ATOM 750 C CA . ALA A 1 98 ? 1.217 -13.078 2.117 1 97.56 98 ALA A CA 1
ATOM 751 C C . ALA A 1 98 ? 1.486 -13.258 3.607 1 97.56 98 ALA A C 1
ATOM 753 O O . ALA A 1 98 ? 2.598 -13.008 4.078 1 97.56 98 ALA A O 1
ATOM 754 N N . ASP A 1 99 ? 0.5 -13.758 4.289 1 95.44 99 ASP A N 1
ATOM 755 C CA . ASP A 1 99 ? 0.576 -13.875 5.738 1 95.44 99 ASP A CA 1
ATOM 756 C C . ASP A 1 99 ? 1.371 -15.117 6.148 1 95.44 99 ASP A C 1
ATOM 758 O O . ASP A 1 99 ? 2.268 -15.031 6.992 1 95.44 99 ASP A O 1
ATOM 762 N N . SER A 1 100 ? 1.086 -16.266 5.551 1 92.38 100 SER A N 1
ATOM 763 C CA . SER A 1 100 ? 1.674 -17.531 5.965 1 92.38 100 SER A CA 1
ATOM 764 C C . SER A 1 100 ? 3.141 -17.625 5.555 1 92.38 100 SER A C 1
ATOM 766 O O . SER A 1 100 ? 3.936 -18.281 6.215 1 92.38 100 SER A O 1
ATOM 768 N N . GLY A 1 101 ? 3.508 -17 4.484 1 90 101 GLY A N 1
ATOM 769 C CA . GLY A 1 101 ? 4.883 -17.016 4.008 1 90 101 GLY A CA 1
ATOM 770 C C . GLY A 1 101 ? 5.766 -16 4.723 1 90 101 GLY A C 1
ATOM 771 O O . GLY A 1 101 ? 6.93 -15.828 4.359 1 90 101 GLY A O 1
ATOM 772 N N . ARG A 1 102 ? 5.254 -15.281 5.648 1 91.56 102 ARG A N 1
ATOM 773 C CA . ARG A 1 102 ? 5.934 -14.25 6.43 1 91.56 102 ARG A CA 1
ATOM 774 C C . ARG A 1 102 ? 6.59 -13.219 5.523 1 91.56 102 ARG A C 1
ATOM 776 O O . ARG A 1 102 ? 7.762 -12.875 5.711 1 91.56 102 ARG A O 1
ATOM 783 N N . HIS A 1 103 ? 5.926 -12.938 4.488 1 95.88 103 HIS A N 1
ATOM 784 C CA . HIS A 1 103 ? 6.391 -11.867 3.615 1 95.88 103 HIS A CA 1
ATOM 785 C C . HIS A 1 103 ? 6.379 -10.523 4.34 1 95.88 103 HIS A C 1
ATOM 787 O O . HIS A 1 103 ? 5.488 -10.258 5.148 1 95.88 103 HIS A O 1
ATOM 793 N N . ASP A 1 104 ? 7.363 -9.719 4.02 1 93.44 104 ASP A N 1
ATOM 794 C CA . ASP A 1 104 ? 7.477 -8.398 4.641 1 93.44 104 ASP A CA 1
ATOM 795 C C . ASP A 1 104 ? 6.617 -7.371 3.908 1 93.44 104 ASP A C 1
ATOM 797 O O . ASP A 1 104 ? 6.293 -6.32 4.461 1 93.44 104 ASP A O 1
ATOM 801 N N . LEU A 1 105 ? 6.297 -7.738 2.688 1 95.12 105 LEU A N 1
ATOM 802 C CA . LEU A 1 105 ? 5.582 -6.797 1.83 1 95.12 105 LEU A CA 1
ATOM 803 C C . LEU A 1 105 ? 4.812 -7.535 0.739 1 95.12 105 LEU A C 1
ATOM 805 O O . LEU A 1 105 ? 5.336 -8.469 0.13 1 95.12 105 LEU A O 1
ATOM 809 N N . LEU A 1 106 ? 3.617 -7.188 0.609 1 97.38 106 LEU A N 1
ATOM 810 C CA . LEU A 1 106 ? 2.818 -7.586 -0.543 1 97.38 106 LEU A CA 1
ATOM 811 C C . LEU A 1 106 ? 2.688 -6.438 -1.539 1 97.38 106 LEU A C 1
ATOM 813 O O . LEU A 1 106 ? 2.307 -5.328 -1.164 1 97.38 106 LEU A O 1
ATOM 817 N N . VAL A 1 107 ? 3.002 -6.695 -2.771 1 97 107 VAL A N 1
ATOM 818 C CA . VAL A 1 107 ? 2.855 -5.723 -3.848 1 97 107 VAL A CA 1
ATOM 819 C C . VAL A 1 107 ? 1.76 -6.172 -4.809 1 97 107 VAL A C 1
ATOM 821 O O . VAL A 1 107 ? 1.775 -7.309 -5.289 1 97 107 VAL A O 1
ATOM 824 N N . MET A 1 108 ? 0.807 -5.285 -5.059 1 97 108 MET A N 1
ATOM 825 C CA . MET A 1 108 ? -0.255 -5.641 -5.992 1 97 108 MET A CA 1
ATOM 826 C C . MET A 1 108 ? -0.85 -4.395 -6.641 1 97 108 MET A C 1
ATOM 828 O O . MET A 1 108 ? -0.645 -3.281 -6.156 1 97 108 MET A O 1
ATOM 832 N N . GLY A 1 109 ? -1.467 -4.59 -7.734 1 95.38 109 GLY A N 1
ATOM 833 C CA . GLY A 1 109 ? -2.209 -3.516 -8.375 1 95.38 109 GLY A CA 1
ATOM 834 C C . GLY A 1 109 ? -3.547 -3.24 -7.719 1 95.38 109 GLY A C 1
ATOM 835 O O . GLY A 1 109 ? -4.121 -4.121 -7.07 1 95.38 109 GLY A O 1
ATOM 836 N N . SER A 1 110 ? -4.047 -2.059 -7.938 1 93.31 110 SER A N 1
ATOM 837 C CA . SER A 1 110 ? -5.336 -1.678 -7.371 1 93.31 110 SER A CA 1
ATOM 838 C C . SER A 1 110 ? -6.488 -2.309 -8.141 1 93.31 110 SER A C 1
ATOM 840 O O . SER A 1 110 ? -7.605 -2.41 -7.633 1 93.31 110 SER A O 1
ATOM 842 N N . HIS A 1 111 ? -6.145 -2.598 -9.422 1 92.12 111 HIS A N 1
ATOM 843 C CA . HIS A 1 111 ? -7.117 -3.229 -10.305 1 92.12 111 HIS A CA 1
ATOM 844 C C . HIS A 1 111 ? -6.496 -4.391 -11.07 1 92.12 111 HIS A C 1
ATOM 846 O O . HIS A 1 111 ? -5.305 -4.672 -10.922 1 92.12 111 HIS A O 1
ATOM 852 N N . GLY A 1 112 ? -7.367 -5.125 -11.766 1 91.44 112 GLY A N 1
ATOM 853 C CA . GLY A 1 112 ? -6.953 -6.242 -12.594 1 91.44 112 GLY A CA 1
ATOM 854 C C . GLY A 1 112 ? -7.703 -6.324 -13.906 1 91.44 112 GLY A C 1
ATOM 855 O O . GLY A 1 112 ? -7.797 -5.336 -14.641 1 91.44 112 GLY A O 1
ATOM 856 N N . HIS A 1 113 ? -8.227 -7.469 -14.078 1 86.62 113 HIS A N 1
ATOM 857 C CA . HIS A 1 113 ? -8.828 -7.738 -15.375 1 86.62 113 HIS A CA 1
ATOM 858 C C . HIS A 1 113 ? -10.195 -7.066 -15.5 1 86.62 113 HIS A C 1
ATOM 860 O O . HIS A 1 113 ? -10.688 -6.852 -16.609 1 86.62 113 HIS A O 1
ATOM 866 N N . SER A 1 114 ? -10.875 -6.863 -14.383 1 75.12 114 SER A N 1
ATOM 867 C CA . SER A 1 114 ? -12.234 -6.34 -14.492 1 75.12 114 SER A CA 1
ATOM 868 C C . SER A 1 114 ? -12.227 -4.887 -14.961 1 75.12 114 SER A C 1
ATOM 870 O O . SER A 1 114 ? -11.328 -4.121 -14.617 1 75.12 114 SER A O 1
ATOM 872 N N . ALA A 1 115 ? -12.938 -4.672 -16.047 1 59.41 115 ALA A N 1
ATOM 873 C CA . ALA A 1 115 ? -13.148 -3.398 -16.734 1 59.41 115 ALA A CA 1
ATOM 874 C C . ALA A 1 115 ? -13.867 -2.4 -15.836 1 59.41 115 ALA A C 1
ATOM 876 O O . ALA A 1 115 ? -14.156 -1.275 -16.25 1 59.41 115 ALA A O 1
ATOM 877 N N . LEU A 1 116 ? -14.281 -2.934 -14.766 1 59.31 116 LEU A N 1
ATOM 878 C CA . LEU A 1 116 ? -15.188 -1.991 -14.117 1 59.31 116 LEU A CA 1
ATOM 879 C C . LEU A 1 116 ? -14.422 -0.785 -13.578 1 59.31 116 LEU A C 1
ATOM 881 O O . LEU A 1 116 ? -13.625 -0.912 -12.648 1 59.31 116 LEU A O 1
ATOM 885 N N . GLY A 1 117 ? -14.68 0.181 -14.164 1 63.97 117 GLY A N 1
ATOM 886 C CA . GLY A 1 117 ? -14.336 1.584 -13.992 1 63.97 117 GLY A CA 1
ATOM 887 C C . GLY A 1 117 ? -13.156 1.801 -13.062 1 63.97 117 GLY A C 1
ATOM 888 O O . GLY A 1 117 ? -12.875 0.964 -12.203 1 63.97 117 GLY A O 1
ATOM 889 N N . THR A 1 118 ? -12.188 2.584 -13.398 1 64.12 118 THR A N 1
ATOM 890 C CA . THR A 1 118 ? -10.961 2.943 -12.695 1 64.12 118 THR A CA 1
ATOM 891 C C . THR A 1 118 ? -11.281 3.709 -11.414 1 64.12 118 THR A C 1
ATOM 893 O O . THR A 1 118 ? -10.383 4.016 -10.625 1 64.12 118 THR A O 1
ATOM 896 N N . LEU A 1 119 ? -12.688 3.828 -11.125 1 70.31 119 LEU A N 1
ATOM 897 C CA . LEU A 1 119 ? -13.023 4.727 -10.023 1 70.31 119 LEU A CA 1
ATOM 898 C C . LEU A 1 119 ? -13.172 3.959 -8.719 1 70.31 119 LEU A C 1
ATOM 900 O O . LEU A 1 119 ? -13.125 4.551 -7.637 1 70.31 119 LEU A O 1
ATOM 904 N N . VAL A 1 120 ? -13.227 2.641 -8.898 1 79.88 120 VAL A N 1
ATOM 905 C CA . VAL A 1 120 ? -13.383 1.817 -7.707 1 79.88 120 VAL A CA 1
ATOM 906 C C . VAL A 1 120 ? -12.281 0.763 -7.656 1 79.88 120 VAL A C 1
ATOM 908 O O . VAL A 1 120 ? -11.883 0.222 -8.688 1 79.88 120 VAL A O 1
ATOM 911 N N . MET A 1 121 ? -11.75 0.583 -6.465 1 88.44 121 MET A N 1
ATOM 912 C CA . MET A 1 121 ? -10.734 -0.447 -6.281 1 88.44 121 MET A CA 1
ATOM 913 C C . MET A 1 121 ? -11.281 -1.823 -6.645 1 88.44 121 MET A C 1
ATOM 915 O O . MET A 1 121 ? -12.453 -2.111 -6.414 1 88.44 121 MET A O 1
ATOM 919 N N . GLY A 1 122 ? -10.484 -2.619 -7.176 1 91.12 122 GLY A N 1
ATOM 920 C CA . GLY A 1 122 ? -10.891 -3.955 -7.582 1 91.12 122 GLY A CA 1
ATOM 921 C C . GLY A 1 122 ? -11.398 -4.797 -6.426 1 91.12 122 GLY A C 1
ATOM 922 O O . GLY A 1 122 ? -10.969 -4.625 -5.285 1 91.12 122 GLY A O 1
ATOM 923 N N . SER A 1 123 ? -12.25 -5.695 -6.785 1 91.19 123 SER A N 1
ATOM 924 C CA . SER A 1 123 ? -12.891 -6.539 -5.781 1 91.19 123 SER A CA 1
ATOM 925 C C . SER A 1 123 ? -11.859 -7.414 -5.066 1 91.19 123 SER A C 1
ATOM 927 O O . SER A 1 123 ? -11.93 -7.598 -3.85 1 91.19 123 SER A O 1
ATOM 929 N N . VAL A 1 124 ? -10.914 -7.965 -5.812 1 93.81 124 VAL A N 1
ATOM 930 C CA . VAL A 1 124 ? -9.875 -8.789 -5.203 1 93.81 124 VAL A CA 1
ATOM 931 C C . VAL A 1 124 ? -9.016 -7.941 -4.273 1 93.81 124 VAL A C 1
ATOM 933 O O . VAL A 1 124 ? -8.742 -8.336 -3.137 1 93.81 124 VAL A O 1
ATOM 936 N N . THR A 1 125 ? -8.625 -6.812 -4.773 1 94.69 125 THR A N 1
ATOM 937 C CA . THR A 1 125 ? -7.809 -5.91 -3.971 1 94.69 125 THR A CA 1
ATOM 938 C C . THR A 1 125 ? -8.523 -5.547 -2.67 1 94.69 125 THR A C 1
ATOM 940 O O . THR A 1 125 ? -7.934 -5.625 -1.591 1 94.69 125 THR A O 1
ATOM 943 N N . ASN A 1 126 ? -9.758 -5.219 -2.76 1 92.5 126 ASN A N 1
ATOM 944 C CA . ASN A 1 126 ? -10.531 -4.875 -1.572 1 92.5 126 ASN A CA 1
ATOM 945 C C . ASN A 1 126 ? -10.555 -6.023 -0.567 1 92.5 126 ASN A C 1
ATOM 947 O O . ASN A 1 126 ? -10.344 -5.809 0.628 1 92.5 126 ASN A O 1
ATOM 951 N N . LYS A 1 127 ? -10.805 -7.133 -1.033 1 93.88 127 LYS A N 1
ATOM 952 C CA . LYS A 1 127 ? -10.891 -8.297 -0.161 1 93.88 127 LYS A CA 1
ATOM 953 C C . LYS A 1 127 ? -9.531 -8.641 0.444 1 93.88 127 LYS A C 1
ATOM 955 O O . LYS A 1 127 ? -9.445 -9.016 1.616 1 93.88 127 LYS A O 1
ATOM 960 N N . VAL A 1 128 ? -8.484 -8.531 -0.317 1 96.25 128 VAL A N 1
ATOM 961 C CA . VAL A 1 128 ? -7.145 -8.773 0.205 1 96.25 128 VAL A CA 1
ATOM 962 C C . VAL A 1 128 ? -6.84 -7.785 1.331 1 96.25 128 VAL A C 1
ATOM 964 O O . VAL A 1 128 ? -6.375 -8.18 2.402 1 96.25 128 VAL A O 1
ATOM 967 N N . LEU A 1 129 ? -7.137 -6.523 1.085 1 94.69 129 LEU A N 1
ATOM 968 C CA . LEU A 1 129 ? -6.836 -5.492 2.068 1 94.69 129 LEU A CA 1
ATOM 969 C C . LEU A 1 129 ? -7.633 -5.711 3.35 1 94.69 129 LEU A C 1
ATOM 971 O O . LEU A 1 129 ? -7.168 -5.379 4.441 1 94.69 129 LEU A O 1
ATOM 975 N N . ALA A 1 130 ? -8.75 -6.332 3.258 1 90.25 130 ALA A N 1
ATOM 976 C CA . ALA A 1 130 ? -9.602 -6.602 4.414 1 90.25 130 ALA A CA 1
ATOM 977 C C . ALA A 1 130 ? -9.062 -7.777 5.227 1 90.25 130 ALA A C 1
ATOM 979 O O . ALA A 1 130 ? -9.305 -7.863 6.434 1 90.25 130 ALA A O 1
ATOM 980 N N . GLN A 1 131 ? -8.273 -8.609 4.566 1 91.69 131 GLN A N 1
ATOM 981 C CA . GLN A 1 131 ? -7.953 -9.875 5.211 1 91.69 131 GLN A CA 1
ATOM 982 C C . GLN A 1 131 ? -6.457 -9.992 5.488 1 91.69 131 GLN A C 1
ATOM 984 O O . GLN A 1 131 ? -6.039 -10.75 6.367 1 91.69 131 GLN A O 1
ATOM 989 N N . CYS A 1 132 ? -5.691 -9.297 4.754 1 94.38 132 CYS A N 1
ATOM 990 C CA . CYS A 1 132 ? -4.242 -9.461 4.777 1 94.38 132 CYS A CA 1
ATOM 991 C C . CYS A 1 132 ? -3.625 -8.664 5.922 1 94.38 132 CYS A C 1
ATOM 993 O O . CYS A 1 132 ? -3.959 -7.496 6.121 1 94.38 132 CYS A O 1
ATOM 995 N N . ARG A 1 133 ? -2.689 -9.289 6.648 1 93.5 133 ARG A N 1
ATOM 996 C CA . ARG A 1 133 ? -2.018 -8.625 7.762 1 93.5 133 ARG A CA 1
ATOM 997 C C . ARG A 1 133 ? -0.665 -8.062 7.328 1 93.5 133 ARG A C 1
ATOM 999 O O . ARG A 1 133 ? -0.083 -7.23 8.023 1 93.5 133 ARG A O 1
ATOM 1006 N N . THR A 1 134 ? -0.16 -8.523 6.238 1 96.38 134 THR A N 1
ATOM 1007 C CA . THR A 1 134 ? 1.104 -8.055 5.672 1 96.38 134 THR A CA 1
ATOM 1008 C C . THR A 1 134 ? 0.958 -6.648 5.102 1 96.38 134 THR A C 1
ATOM 1010 O O . THR A 1 134 ? -0.038 -6.34 4.445 1 96.38 134 THR A O 1
ATOM 1013 N N . PRO A 1 135 ? 1.915 -5.77 5.359 1 96.25 135 PRO A N 1
ATOM 1014 C CA . PRO A 1 135 ? 1.878 -4.477 4.672 1 96.25 135 PRO A CA 1
ATOM 1015 C C . PRO A 1 135 ? 1.748 -4.617 3.158 1 96.25 135 PRO A C 1
ATOM 1017 O O . PRO A 1 135 ? 2.326 -5.531 2.566 1 96.25 135 PRO A O 1
ATOM 1020 N N . VAL A 1 136 ? 0.986 -3.686 2.545 1 97 136 VAL A N 1
ATOM 1021 C CA . VAL A 1 136 ? 0.688 -3.805 1.122 1 97 136 VAL A CA 1
ATOM 1022 C C . VAL A 1 136 ? 1.126 -2.535 0.395 1 97 136 VAL A C 1
ATOM 1024 O O . VAL A 1 136 ? 0.808 -1.424 0.826 1 97 136 VAL A O 1
ATOM 1027 N N . LEU A 1 137 ? 1.898 -2.705 -0.609 1 96 137 LEU A N 1
ATOM 1028 C CA . LEU A 1 137 ? 2.119 -1.645 -1.586 1 96 137 LEU A CA 1
ATOM 1029 C C . LEU A 1 137 ? 1.116 -1.742 -2.73 1 96 137 LEU A C 1
ATOM 1031 O O . LEU A 1 137 ? 1.173 -2.676 -3.533 1 96 137 LEU A O 1
ATOM 1035 N N . LEU A 1 138 ? 0.244 -0.823 -2.736 1 96.81 138 LEU A N 1
ATOM 1036 C CA . LEU A 1 138 ? -0.79 -0.755 -3.764 1 96.81 138 LEU A CA 1
ATOM 1037 C C . LEU A 1 138 ? -0.374 0.183 -4.891 1 96.81 138 LEU A C 1
ATOM 1039 O O . LEU A 1 138 ? -0.267 1.395 -4.688 1 96.81 138 LEU A O 1
ATOM 1043 N N . VAL A 1 139 ? -0.177 -0.405 -6.031 1 95.5 139 VAL A N 1
ATOM 1044 C CA . VAL A 1 139 ? 0.239 0.377 -7.191 1 95.5 139 VAL A CA 1
ATOM 1045 C C . VAL A 1 139 ? -0.973 0.687 -8.062 1 95.5 139 VAL A C 1
ATOM 1047 O O . VAL A 1 139 ? -1.832 -0.173 -8.273 1 95.5 139 VAL A O 1
ATOM 1050 N N . ARG A 1 140 ? -0.976 1.918 -8.555 1 89.19 140 ARG A N 1
ATOM 1051 C CA . ARG A 1 140 ? -2.176 2.383 -9.242 1 89.19 140 ARG A CA 1
ATOM 1052 C C . ARG A 1 140 ? -1.873 2.734 -10.695 1 89.19 140 ARG A C 1
ATOM 1054 O O . ARG A 1 140 ? -0.73 3.047 -11.039 1 89.19 140 ARG A O 1
ATOM 1061 N N . MET B 1 1 ? 12.992 9.195 -4.277 1 89 1 MET B N 1
ATOM 1062 C CA . MET B 1 1 ? 11.531 9.281 -4.297 1 89 1 MET B CA 1
ATOM 1063 C C . MET B 1 1 ? 11.039 10.383 -3.369 1 89 1 MET B C 1
ATOM 1065 O O . MET B 1 1 ? 11.719 10.75 -2.408 1 89 1 MET B O 1
ATOM 1069 N N . LYS B 1 2 ? 9.93 10.945 -3.744 1 93.62 2 LYS B N 1
ATOM 1070 C CA . LYS B 1 2 ? 9.172 11.797 -2.84 1 93.62 2 LYS B CA 1
ATOM 1071 C C . LYS B 1 2 ? 8.094 11 -2.102 1 93.62 2 LYS B C 1
ATOM 1073 O O . LYS B 1 2 ? 7.152 10.5 -2.719 1 93.62 2 LYS B O 1
ATOM 1078 N N . ILE B 1 3 ? 8.25 10.953 -0.789 1 95.06 3 ILE B N 1
ATOM 1079 C CA . ILE B 1 3 ? 7.395 10.078 0.012 1 95.06 3 ILE B CA 1
ATOM 1080 C C . ILE B 1 3 ? 6.543 10.922 0.959 1 95.06 3 ILE B C 1
ATOM 1082 O O . ILE B 1 3 ? 7.066 11.727 1.729 1 95.06 3 ILE B O 1
ATOM 1086 N N . LEU B 1 4 ? 5.258 10.75 0.821 1 97.88 4 LEU B N 1
ATOM 1087 C CA . LEU B 1 4 ? 4.324 11.359 1.762 1 97.88 4 LEU B CA 1
ATOM 1088 C C . LEU B 1 4 ? 3.959 10.383 2.875 1 97.88 4 LEU B C 1
ATOM 1090 O O . LEU B 1 4 ? 3.527 9.266 2.605 1 97.88 4 LEU B O 1
ATOM 1094 N N . ILE B 1 5 ? 4.145 10.812 4.051 1 97.62 5 ILE B N 1
ATOM 1095 C CA . ILE B 1 5 ? 3.793 10.023 5.223 1 97.62 5 ILE B CA 1
ATOM 1096 C C . ILE B 1 5 ? 2.604 10.664 5.938 1 97.62 5 ILE B C 1
ATOM 1098 O O . ILE B 1 5 ? 2.717 11.758 6.484 1 97.62 5 ILE B O 1
ATOM 1102 N N . ALA B 1 6 ? 1.481 9.984 5.883 1 98.5 6 ALA B N 1
ATOM 1103 C CA . ALA B 1 6 ? 0.307 10.453 6.609 1 98.5 6 ALA B CA 1
ATOM 1104 C C . ALA B 1 6 ? 0.291 9.914 8.039 1 98.5 6 ALA B C 1
ATOM 1106 O O . ALA B 1 6 ? 0.252 8.695 8.242 1 98.5 6 ALA B O 1
ATOM 1107 N N . ALA B 1 7 ? 0.281 10.828 8.977 1 98.06 7 ALA B N 1
ATOM 1108 C CA . ALA B 1 7 ? 0.373 10.422 10.375 1 98.06 7 ALA B CA 1
ATOM 1109 C C . ALA B 1 7 ? -0.706 11.109 11.211 1 98.06 7 ALA B C 1
ATOM 1111 O O . ALA B 1 7 ? -1.007 12.289 11.008 1 98.06 7 ALA B O 1
ATOM 1112 N N . ASP B 1 8 ? -1.271 10.328 12.148 1 96.62 8 ASP B N 1
ATOM 1113 C CA . ASP B 1 8 ? -2.297 10.906 13 1 96.62 8 ASP B CA 1
ATOM 1114 C C . ASP B 1 8 ? -1.932 10.766 14.477 1 96.62 8 ASP B C 1
ATOM 1116 O O . ASP B 1 8 ? -2.727 11.102 15.359 1 96.62 8 ASP B O 1
ATOM 1120 N N . GLY B 1 9 ? -0.75 10.195 14.727 1 96 9 GLY B N 1
ATOM 1121 C CA . GLY B 1 9 ? -0.248 10.07 16.094 1 96 9 GLY B CA 1
ATOM 1122 C C . GLY B 1 9 ? -0.796 8.859 16.828 1 96 9 GLY B C 1
ATOM 1123 O O . GLY B 1 9 ? -0.458 8.625 17.984 1 96 9 GLY B O 1
ATOM 1124 N N . SER B 1 10 ? -1.676 8.047 16.203 1 94.31 10 SER B N 1
ATOM 1125 C CA . SER B 1 10 ? -2.221 6.84 16.812 1 94.31 10 SER B CA 1
ATOM 1126 C C . SER B 1 10 ? -1.162 5.746 16.922 1 94.31 10 SER B C 1
ATOM 1128 O O . SER B 1 10 ? -0.016 5.945 16.516 1 94.31 10 SER B O 1
ATOM 1130 N N . SER B 1 11 ? -1.487 4.68 17.5 1 93.81 11 SER B N 1
ATOM 1131 C CA . SER B 1 11 ? -0.597 3.529 17.594 1 93.81 11 SER B CA 1
ATOM 1132 C C . SER B 1 11 ? -0.185 3.023 16.219 1 93.81 11 SER B C 1
ATOM 1134 O O . SER B 1 11 ? 0.905 2.471 16.062 1 93.81 11 SER B O 1
ATOM 1136 N N . TYR B 1 12 ? -1.017 3.281 15.25 1 93.75 12 TYR B N 1
ATOM 1137 C CA . TYR B 1 12 ? -0.685 2.818 13.906 1 93.75 12 TYR B CA 1
ATOM 1138 C C . TYR B 1 12 ? 0.396 3.691 13.281 1 93.75 12 TYR B C 1
ATOM 1140 O O . TYR B 1 12 ? 1.17 3.227 12.438 1 93.75 12 TYR B O 1
ATOM 1148 N N . THR B 1 13 ? 0.462 4.973 13.633 1 96 13 THR B N 1
ATOM 1149 C CA . THR B 1 13 ? 1.601 5.797 13.25 1 96 13 THR B CA 1
ATOM 1150 C C . THR B 1 13 ? 2.902 5.203 13.781 1 96 13 THR B C 1
ATOM 1152 O O . THR B 1 13 ? 3.895 5.121 13.055 1 96 13 THR B O 1
ATOM 1155 N N . LYS B 1 14 ? 2.867 4.77 15.008 1 94.62 14 LYS B N 1
ATOM 1156 C CA . LYS B 1 14 ? 4.051 4.164 15.609 1 94.62 14 LYS B CA 1
ATOM 1157 C C . LYS B 1 14 ? 4.445 2.885 14.875 1 94.62 14 LYS B C 1
ATOM 1159 O O . LYS B 1 14 ? 5.629 2.652 14.617 1 94.62 14 LYS B O 1
ATOM 1164 N N . ARG B 1 15 ? 3.484 2.111 14.578 1 93.81 15 ARG B N 1
ATOM 1165 C CA . ARG B 1 15 ? 3.738 0.872 13.852 1 93.81 15 ARG B CA 1
ATOM 1166 C C . ARG B 1 15 ? 4.328 1.158 12.477 1 93.81 15 ARG B C 1
ATOM 1168 O O . ARG B 1 15 ? 5.238 0.46 12.023 1 93.81 15 ARG B O 1
ATOM 1175 N N . MET B 1 16 ? 3.754 2.152 11.891 1 94.81 16 MET B N 1
ATOM 1176 C CA . MET B 1 16 ? 4.227 2.562 10.57 1 94.81 16 MET B CA 1
ATOM 1177 C C . MET B 1 16 ? 5.688 2.998 10.625 1 94.81 16 MET B C 1
ATOM 1179 O O . MET B 1 16 ? 6.5 2.568 9.805 1 94.81 16 MET B O 1
ATOM 1183 N N . LEU B 1 17 ? 6.047 3.76 11.602 1 93.38 17 LEU B N 1
ATOM 1184 C CA . LEU B 1 17 ? 7.422 4.223 11.75 1 93.38 17 LEU B CA 1
ATOM 1185 C C . LEU B 1 17 ? 8.352 3.059 12.07 1 93.38 17 LEU B C 1
ATOM 1187 O O . LEU B 1 17 ? 9.477 3 11.555 1 93.38 17 LEU B O 1
ATOM 1191 N N . ALA B 1 18 ? 7.922 2.164 12.883 1 93.31 18 ALA B N 1
ATOM 1192 C CA . ALA B 1 18 ? 8.711 0.979 13.203 1 93.31 18 ALA B CA 1
ATOM 1193 C C . ALA B 1 18 ? 8.969 0.135 11.953 1 93.31 18 ALA B C 1
ATOM 1195 O O . ALA B 1 18 ? 10.078 -0.353 11.742 1 93.31 18 ALA B O 1
ATOM 1196 N N . TYR B 1 19 ? 7.941 0.016 11.18 1 93.06 19 TYR B N 1
ATOM 1197 C CA . TYR B 1 19 ? 8.078 -0.728 9.93 1 93.06 19 TYR B CA 1
ATOM 1198 C C . TYR B 1 19 ? 9.094 -0.065 9.008 1 93.06 19 TYR B C 1
ATOM 1200 O O . TYR B 1 19 ? 9.953 -0.739 8.43 1 93.06 19 TYR B O 1
ATOM 1208 N N . LEU B 1 20 ? 8.992 1.224 8.867 1 90.06 20 LEU B N 1
ATOM 1209 C CA . LEU B 1 20 ? 9.914 1.967 8.016 1 90.06 20 LEU B CA 1
ATOM 1210 C C . LEU B 1 20 ? 11.344 1.864 8.539 1 90.06 20 LEU B C 1
ATOM 1212 O O . LEU B 1 20 ? 12.289 1.77 7.762 1 90.06 20 LEU B O 1
ATOM 1216 N N . ALA B 1 21 ? 11.461 1.843 9.844 1 87.94 21 ALA B N 1
ATOM 1217 C CA . ALA B 1 21 ? 12.781 1.757 10.469 1 87.94 21 ALA B CA 1
ATOM 1218 C C . ALA B 1 21 ? 13.406 0.384 10.242 1 87.94 21 ALA B C 1
ATOM 1220 O O . ALA B 1 21 ? 14.633 0.256 10.188 1 87.94 21 ALA B O 1
ATOM 1221 N N . ALA B 1 22 ? 12.586 -0.584 10.133 1 87.06 22 ALA B N 1
ATOM 1222 C CA . ALA B 1 22 ? 13.062 -1.959 9.992 1 87.06 22 ALA B CA 1
ATOM 1223 C C . ALA B 1 22 ? 13.523 -2.24 8.57 1 87.06 22 ALA B C 1
ATOM 1225 O O . ALA B 1 22 ? 14.203 -3.236 8.32 1 87.06 22 ALA B O 1
ATOM 1226 N N . HIS B 1 23 ? 13.141 -1.354 7.75 1 80.5 23 HIS B N 1
ATOM 1227 C CA . HIS B 1 23 ? 13.484 -1.579 6.352 1 80.5 23 HIS B CA 1
ATOM 1228 C C . HIS B 1 23 ? 14.195 -0.369 5.754 1 80.5 23 HIS B C 1
ATOM 1230 O O . HIS B 1 23 ? 13.547 0.554 5.254 1 80.5 23 HIS B O 1
ATOM 1236 N N . ASP B 1 24 ? 15.43 -0.4 5.742 1 68.19 24 ASP B N 1
ATOM 1237 C CA . ASP B 1 24 ? 16.281 0.714 5.34 1 68.19 24 ASP B CA 1
ATOM 1238 C C . ASP B 1 24 ? 15.945 1.181 3.926 1 68.19 24 ASP B C 1
ATOM 1240 O O . ASP B 1 24 ? 16.25 2.314 3.553 1 68.19 24 ASP B O 1
ATOM 1244 N N . GLU B 1 25 ? 15.391 0.297 3.238 1 67.69 25 GLU B N 1
ATOM 1245 C CA . GLU B 1 25 ? 15.047 0.612 1.855 1 67.69 25 GLU B CA 1
ATOM 1246 C C . GLU B 1 25 ? 14.055 1.77 1.783 1 67.69 25 GLU B C 1
ATOM 1248 O O . GLU B 1 25 ? 14.078 2.553 0.832 1 67.69 25 GLU B O 1
ATOM 1253 N N . TRP B 1 26 ? 13.25 1.825 2.861 1 70 26 TRP B N 1
ATOM 1254 C CA . TRP B 1 26 ? 12.234 2.869 2.898 1 70 26 TRP B CA 1
ATOM 1255 C C . TRP B 1 26 ? 12.82 4.18 3.412 1 70 26 TRP B C 1
ATOM 1257 O O . TRP B 1 26 ? 12.227 5.246 3.217 1 70 26 TRP B O 1
ATOM 1267 N N . LEU B 1 27 ? 13.961 3.908 4.062 1 71.25 27 LEU B N 1
ATOM 1268 C CA . LEU B 1 27 ? 14.539 5.051 4.766 1 71.25 27 LEU B CA 1
ATOM 1269 C C . LEU B 1 27 ? 15.961 5.328 4.289 1 71.25 27 LEU B C 1
ATOM 1271 O O . LEU B 1 27 ? 16.828 4.457 4.383 1 71.25 27 LEU B O 1
ATOM 1275 N N . GLY B 1 28 ? 16.016 6.277 3.43 1 74.19 28 GLY B N 1
ATOM 1276 C CA . GLY B 1 28 ? 17.359 6.645 3.004 1 74.19 28 GLY B CA 1
ATOM 1277 C C . GLY B 1 28 ? 17.453 8.078 2.518 1 74.19 28 GLY B C 1
ATOM 1278 O O . GLY B 1 28 ? 16.438 8.711 2.232 1 74.19 28 GLY B O 1
ATOM 1279 N N . PRO B 1 29 ? 18.641 8.492 2.504 1 76.19 29 PRO B N 1
ATOM 1280 C CA . PRO B 1 29 ? 18.875 9.898 2.154 1 76.19 29 PRO B CA 1
ATOM 1281 C C . PRO B 1 29 ? 18.484 10.219 0.713 1 76.19 29 PRO B C 1
ATOM 1283 O O . PRO B 1 29 ? 18.422 11.391 0.337 1 76.19 29 PRO B O 1
ATOM 1286 N N . ALA B 1 30 ? 18.234 9.148 0.017 1 80.62 30 ALA B N 1
ATOM 1287 C CA . ALA B 1 30 ? 17.891 9.367 -1.386 1 80.62 30 ALA B CA 1
ATOM 1288 C C . ALA B 1 30 ? 16.422 9.766 -1.537 1 80.62 30 ALA B C 1
ATOM 1290 O O . ALA B 1 30 ? 15.992 10.172 -2.619 1 80.62 30 ALA B O 1
ATOM 1291 N N . HIS B 1 31 ? 15.703 9.773 -0.462 1 88.25 31 HIS B N 1
ATOM 1292 C CA . HIS B 1 31 ? 14.273 10.078 -0.516 1 88.25 31 HIS B CA 1
ATOM 1293 C C . HIS B 1 31 ? 13.969 11.406 0.158 1 88.25 31 HIS B C 1
ATOM 1295 O O . HIS B 1 31 ? 14.711 11.859 1.032 1 88.25 31 HIS B O 1
ATOM 1301 N N . ALA B 1 32 ? 13.016 12.07 -0.394 1 93.06 32 ALA B N 1
ATOM 1302 C CA . ALA B 1 32 ? 12.43 13.234 0.267 1 93.06 32 ALA B CA 1
ATOM 1303 C C . ALA B 1 32 ? 11.148 12.867 1.002 1 93.06 32 ALA B C 1
ATOM 1305 O O . ALA B 1 32 ? 10.266 12.211 0.438 1 93.06 32 ALA B O 1
ATOM 1306 N N . TYR B 1 33 ? 11.102 13.273 2.232 1 95.62 33 TYR B N 1
ATOM 1307 C CA . TYR B 1 33 ? 9.953 12.891 3.057 1 95.62 33 TYR B CA 1
ATOM 1308 C C . TYR B 1 33 ? 9.117 14.117 3.424 1 95.62 33 TYR B C 1
ATOM 1310 O O . TYR B 1 33 ? 9.664 15.156 3.789 1 95.62 33 TYR B O 1
ATOM 1318 N N . THR B 1 34 ? 7.875 14.008 3.248 1 97.88 34 THR B N 1
ATOM 1319 C CA . THR B 1 34 ? 6.898 14.938 3.811 1 97.88 34 THR B CA 1
ATOM 1320 C C . THR B 1 34 ? 5.977 14.219 4.793 1 97.88 34 THR B C 1
ATOM 1322 O O . THR B 1 34 ? 5.328 13.234 4.438 1 97.88 34 THR B O 1
ATOM 1325 N N . VAL B 1 35 ? 5.965 14.672 5.98 1 98.31 35 VAL B N 1
ATOM 1326 C CA . VAL B 1 35 ? 5.059 14.141 6.992 1 98.31 35 VAL B CA 1
ATOM 1327 C C . VAL B 1 35 ? 3.836 15.047 7.117 1 98.31 35 VAL B C 1
ATOM 1329 O O . VAL B 1 35 ? 3.967 16.25 7.379 1 98.31 35 VAL B O 1
ATOM 1332 N N . LEU B 1 36 ? 2.699 14.422 6.934 1 98.62 36 LEU B N 1
ATOM 1333 C CA . LEU B 1 36 ? 1.44 15.156 6.957 1 98.62 36 LEU B CA 1
ATOM 1334 C C . LEU B 1 36 ? 0.573 14.719 8.133 1 98.62 36 LEU B C 1
ATOM 1336 O O . LEU B 1 36 ? 0.39 13.523 8.359 1 98.62 36 LEU B O 1
ATOM 1340 N N . THR B 1 37 ? 0.058 15.672 8.852 1 98.31 37 THR B N 1
ATOM 1341 C CA . THR B 1 37 ? -1.042 15.422 9.773 1 98.31 37 THR B CA 1
ATOM 1342 C C . THR B 1 37 ? -2.217 16.359 9.484 1 98.31 37 THR B C 1
ATOM 1344 O O . THR B 1 37 ? -2.023 17.5 9.078 1 98.31 37 THR B O 1
ATOM 1347 N N . VAL B 1 38 ? -3.393 15.82 9.633 1 96.94 38 VAL B N 1
ATOM 1348 C CA . VAL B 1 38 ? -4.613 16.562 9.336 1 96.94 38 VAL B CA 1
ATOM 1349 C C . VAL B 1 38 ? -5.477 16.656 10.594 1 96.94 38 VAL B C 1
ATOM 1351 O O . VAL B 1 38 ? -5.77 15.633 11.227 1 96.94 38 VAL B O 1
ATOM 1354 N N . THR B 1 39 ? -5.832 17.797 10.969 1 92.12 39 THR B N 1
ATOM 1355 C CA . THR B 1 39 ? -6.758 18.016 12.078 1 92.12 39 THR B CA 1
ATOM 1356 C C . THR B 1 39 ? -8.164 18.328 11.555 1 92.12 39 THR B C 1
ATOM 1358 O O . THR B 1 39 ? -8.32 18.906 10.484 1 92.12 39 THR B O 1
ATOM 1361 N N . ALA B 1 40 ? -9.156 17.828 12.281 1 87.62 40 ALA B N 1
ATOM 1362 C CA . ALA B 1 40 ? -10.539 18.078 11.898 1 87.62 40 ALA B CA 1
ATOM 1363 C C . ALA B 1 40 ? -10.859 19.578 11.977 1 87.62 40 ALA B C 1
ATOM 1365 O O . ALA B 1 40 ? -10.359 20.281 12.859 1 87.62 40 ALA B O 1
ATOM 1366 N N . PRO B 1 41 ? -11.656 19.969 11.023 1 84.88 41 PRO B N 1
ATOM 1367 C CA . PRO B 1 41 ? -12.062 21.375 11.109 1 84.88 41 PRO B CA 1
ATOM 1368 C C . PRO B 1 41 ? -12.891 21.672 12.359 1 84.88 41 PRO B C 1
ATOM 1370 O O . PRO B 1 41 ? -13.656 20.828 12.812 1 84.88 41 PRO B O 1
ATOM 1373 N N . LEU B 1 42 ? -12.594 22.797 1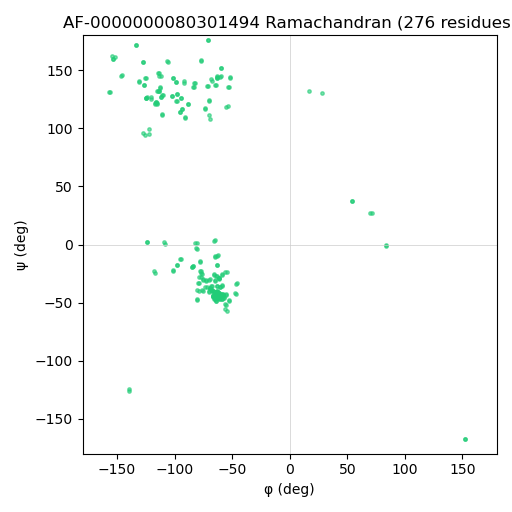3 1 78.88 42 LEU B N 1
ATOM 1374 C CA . LEU B 1 42 ? -13.43 23.25 14.102 1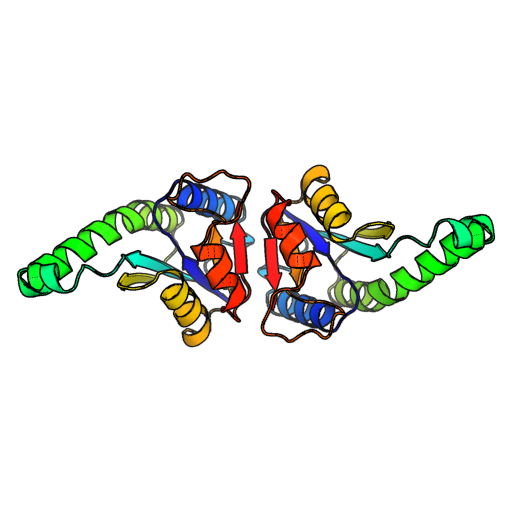 78.88 42 LEU B CA 1
ATOM 1375 C C . LEU B 1 42 ? -14.812 23.656 13.602 1 78.88 42 LEU B C 1
ATOM 1377 O O . LEU B 1 42 ? -14.945 24.188 12.492 1 78.88 42 LEU B O 1
ATOM 1381 N N . PRO B 1 43 ? -15.812 23.297 14.43 1 79.44 43 PRO B N 1
ATOM 1382 C CA . PRO B 1 43 ? -17.141 23.766 14.047 1 79.44 43 PRO B CA 1
ATOM 1383 C C . PRO B 1 43 ? -17.203 25.266 13.797 1 79.44 43 PRO B C 1
ATOM 1385 O O . PRO B 1 43 ? -16.531 26.031 14.484 1 79.44 43 PRO B O 1
ATOM 1388 N N . PRO B 1 44 ? -17.891 25.625 12.68 1 72.69 44 PRO B N 1
ATOM 1389 C CA . PRO B 1 44 ? -17.969 27.031 12.328 1 72.69 44 PRO B CA 1
ATOM 1390 C C . PRO B 1 44 ? -18.328 27.922 13.523 1 72.69 44 PRO B C 1
ATOM 1392 O O . PRO B 1 44 ? -17.797 29.031 13.656 1 72.69 44 PRO B O 1
ATOM 1395 N N . ARG B 1 45 ? -19.266 27.516 14.359 1 73.06 45 ARG B N 1
ATOM 1396 C CA . ARG B 1 45 ? -19.719 28.312 15.5 1 73.06 45 ARG B CA 1
ATOM 1397 C C . ARG B 1 45 ? -18.562 28.578 16.469 1 73.06 45 ARG B C 1
ATOM 1399 O O . ARG B 1 45 ? -18.469 29.672 17.031 1 73.06 45 ARG B O 1
ATOM 1406 N N . ALA B 1 46 ? -17.734 27.641 16.609 1 68.38 46 ALA B N 1
ATOM 1407 C CA . ALA B 1 46 ? -16.578 27.781 17.5 1 68.38 46 ALA B CA 1
ATOM 1408 C C . ALA B 1 46 ? -15.578 28.797 16.938 1 68.38 46 ALA B C 1
ATOM 1410 O O . ALA B 1 46 ? -15.031 29.625 17.688 1 68.38 46 ALA B O 1
ATOM 1411 N N . VAL B 1 47 ? -15.453 28.766 15.625 1 68 47 VAL B N 1
ATOM 1412 C CA . VAL B 1 47 ? -14.484 29.625 14.953 1 68 47 VAL B CA 1
ATOM 1413 C C . VAL B 1 47 ? -14.922 31.094 15.086 1 68 47 VAL B C 1
ATOM 1415 O O . VAL B 1 47 ? -14.086 31.984 15.25 1 68 47 VAL B O 1
ATOM 1418 N N . ALA B 1 48 ? -16.172 31.156 15.031 1 69 48 ALA B N 1
ATOM 1419 C CA . ALA B 1 48 ? -16.719 32.5 15.078 1 69 48 ALA B CA 1
ATOM 1420 C C . ALA B 1 48 ? -16.453 33.156 16.422 1 69 48 ALA B C 1
ATOM 1422 O O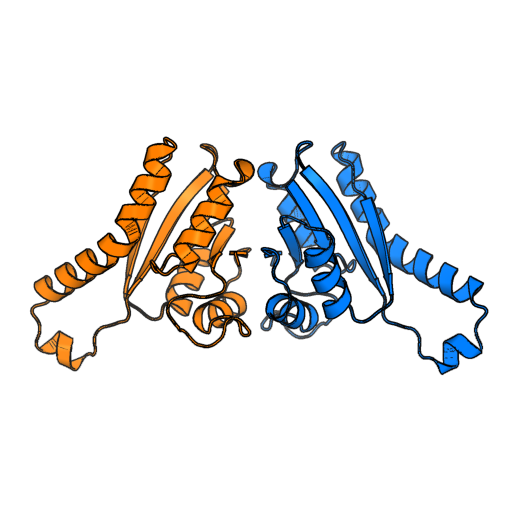 . ALA B 1 48 ? -16.328 34.375 16.516 1 69 48 ALA B O 1
ATOM 1423 N N . VAL B 1 49 ? -16.312 32.312 17.344 1 69.44 49 VAL B N 1
ATOM 1424 C CA . VAL B 1 49 ? -16.219 32.875 18.688 1 69.44 49 VAL B CA 1
ATOM 1425 C C . VAL B 1 49 ? -14.766 32.906 19.141 1 69.44 49 VAL B C 1
ATOM 1427 O O . VAL B 1 49 ? -14.414 33.656 20.062 1 69.44 49 VAL B O 1
ATOM 1430 N N . LEU B 1 50 ? -14.055 32.062 18.5 1 66.38 50 LEU B N 1
ATOM 1431 C CA . LEU B 1 50 ? -12.68 31.938 18.969 1 66.38 50 LEU B CA 1
ATOM 1432 C C . LEU B 1 50 ? -11.75 32.875 18.203 1 66.38 50 LEU B C 1
ATOM 1434 O O . LEU B 1 50 ? -11.984 33.156 17.031 1 66.38 50 LEU B O 1
ATOM 1438 N N . ASP B 1 51 ? -10.867 33.469 18.891 1 77.44 51 ASP B N 1
ATOM 1439 C CA . ASP B 1 51 ? -9.75 34.219 18.312 1 77.44 51 ASP B CA 1
ATOM 1440 C C . ASP B 1 51 ? -8.969 33.344 17.312 1 77.44 51 ASP B C 1
ATOM 1442 O O . ASP B 1 51 ? -8.617 32.219 17.609 1 77.44 51 ASP B O 1
ATOM 1446 N N . LYS B 1 52 ? -8.938 33.812 16.062 1 79.88 52 LYS B N 1
ATOM 1447 C CA . LYS B 1 52 ? -8.25 33.125 14.977 1 79.88 52 LYS B CA 1
ATOM 1448 C C . LYS B 1 52 ? -6.848 32.688 15.406 1 79.88 52 LYS B C 1
ATOM 1450 O O . LYS B 1 52 ? -6.371 31.625 15 1 79.88 52 LYS B O 1
ATOM 1455 N N . GLU B 1 53 ? -6.234 33.469 16.219 1 82.88 53 GLU B N 1
ATOM 1456 C CA . GLU B 1 53 ? -4.879 33.156 16.672 1 82.88 53 GLU B CA 1
ATOM 1457 C C . GLU B 1 53 ? -4.875 31.984 17.656 1 82.88 53 GLU B C 1
ATOM 1459 O O . GLU B 1 53 ? -3.951 31.156 17.656 1 82.88 53 GLU B O 1
ATOM 1464 N N . LEU B 1 54 ? -5.875 31.953 18.438 1 81.75 54 LEU B N 1
ATOM 1465 C CA . LEU B 1 54 ? -5.988 30.859 19.406 1 81.75 54 LEU B CA 1
ATOM 1466 C C . LEU B 1 54 ? -6.266 29.531 18.703 1 81.75 54 LEU B C 1
ATOM 1468 O O . LEU B 1 54 ? -5.734 28.5 19.094 1 81.75 54 LEU B O 1
ATOM 1472 N N . VAL B 1 55 ? -7.027 29.656 17.75 1 81.62 55 VAL B N 1
ATOM 1473 C CA . VAL B 1 55 ? -7.355 28.469 16.969 1 81.62 55 VAL B CA 1
ATOM 1474 C C . VAL B 1 55 ? -6.102 27.938 16.266 1 81.62 55 VAL B C 1
ATOM 1476 O O . VAL B 1 55 ? -5.809 26.75 16.312 1 81.62 55 VAL B O 1
ATOM 1479 N N . LYS B 1 56 ? -5.387 28.812 15.672 1 84.69 56 LYS B N 1
ATOM 1480 C CA . LYS B 1 56 ? -4.148 28.453 14.984 1 84.69 56 LYS B CA 1
ATOM 1481 C C . LYS B 1 56 ? -3.148 27.828 15.961 1 84.69 56 LYS B C 1
ATOM 1483 O O . LYS B 1 56 ? -2.469 26.859 15.617 1 84.69 56 LYS B O 1
ATOM 1488 N N . SER B 1 57 ? -3.07 28.469 17.047 1 86.81 57 SER B N 1
ATOM 1489 C CA . SER B 1 57 ? -2.148 27.969 18.062 1 86.81 57 SER B CA 1
ATOM 1490 C C . SER B 1 57 ? -2.553 26.562 18.531 1 86.81 57 SER B C 1
ATOM 1492 O O . SER B 1 57 ? -1.699 25.703 18.719 1 86.81 57 SER B O 1
ATOM 1494 N N . TYR B 1 58 ? -3.809 26.422 18.75 1 84.69 58 TYR B N 1
ATOM 1495 C CA . TYR B 1 58 ? -4.32 25.125 19.156 1 84.69 58 TYR B CA 1
ATOM 1496 C C . TYR B 1 58 ? -4.031 24.062 18.109 1 84.69 58 TYR B C 1
ATOM 1498 O O . TYR B 1 58 ? -3.559 22.969 18.438 1 84.69 58 T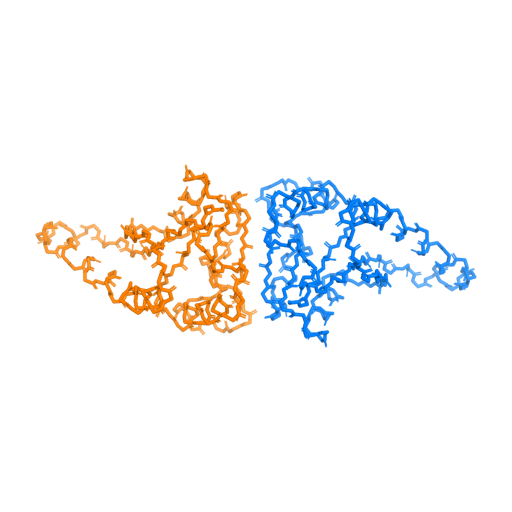YR B O 1
ATOM 1506 N N . GLN B 1 59 ? -4.23 24.391 16.922 1 87.19 59 GLN B N 1
ATOM 1507 C CA . GLN B 1 59 ? -3.994 23.469 15.82 1 87.19 59 GLN B CA 1
ATOM 1508 C C . GLN B 1 59 ? -2.514 23.109 15.711 1 87.19 59 GLN B C 1
ATOM 1510 O O . GLN B 1 59 ? -2.164 21.953 15.469 1 87.19 59 GLN B O 1
ATOM 1515 N N . ALA B 1 60 ? -1.709 24.078 15.891 1 91.19 60 ALA B N 1
ATOM 1516 C CA . ALA B 1 60 ? -0.266 23.859 15.859 1 91.19 60 ALA B CA 1
ATOM 1517 C C . ALA B 1 60 ? 0.175 22.938 17 1 91.19 60 ALA B C 1
ATOM 1519 O O . ALA B 1 60 ? 1.024 22.078 16.797 1 91.19 60 ALA B O 1
ATOM 1520 N N . GLU B 1 61 ? -0.392 23.219 18.094 1 91.75 61 GLU B N 1
ATOM 1521 C CA . GLU B 1 61 ? -0.063 22.391 19.25 1 91.75 61 GLU B CA 1
ATOM 1522 C C . GLU B 1 61 ? -0.501 20.953 19.047 1 91.75 61 GLU B C 1
ATOM 1524 O O . GLU B 1 61 ? 0.228 20.016 19.391 1 91.75 61 GLU B O 1
ATOM 1529 N N . GLU B 1 62 ? -1.647 20.812 18.578 1 92.12 62 GLU B N 1
ATOM 1530 C CA . GLU B 1 62 ? -2.158 19.469 18.312 1 92.12 62 GLU B CA 1
ATOM 1531 C C . GLU B 1 62 ? -1.294 18.75 17.281 1 92.12 62 GLU B C 1
ATOM 1533 O O . GLU B 1 62 ? -1.001 17.562 17.438 1 92.12 62 GLU B O 1
ATOM 1538 N N . ALA B 1 63 ? -0.899 19.438 16.266 1 95.88 63 ALA B N 1
ATOM 1539 C CA . ALA B 1 63 ? -0.035 18.859 15.242 1 95.88 63 ALA B CA 1
ATOM 1540 C C . ALA B 1 63 ? 1.313 18.453 15.828 1 95.88 63 ALA B C 1
ATOM 1542 O O . ALA B 1 63 ? 1.87 17.422 15.461 1 95.88 63 ALA B O 1
ATOM 1543 N N . GLU B 1 64 ? 1.833 19.281 16.703 1 96 64 GLU B N 1
ATOM 1544 C CA . GLU B 1 64 ? 3.156 19.016 17.266 1 96 64 GLU B CA 1
ATOM 1545 C C . GLU B 1 64 ? 3.156 17.75 18.109 1 96 64 GLU B C 1
ATOM 1547 O O . GLU B 1 64 ? 4.164 17.047 18.172 1 96 64 GLU B O 1
ATOM 1552 N N . LYS B 1 65 ? 2.029 17.453 18.719 1 96.06 65 LYS B N 1
ATOM 1553 C CA . LYS B 1 65 ? 1.917 16.188 19.453 1 96.06 65 LYS B CA 1
ATOM 1554 C C . LYS B 1 65 ? 2.166 15 18.531 1 96.06 65 LYS B C 1
ATOM 1556 O O . LYS B 1 65 ? 2.754 14 18.953 1 96.06 65 LYS B O 1
ATOM 1561 N N . VAL B 1 66 ? 1.732 15.141 17.328 1 97.44 66 VAL B N 1
ATOM 1562 C CA . VAL B 1 66 ? 1.911 14.086 16.328 1 97.44 66 VAL B CA 1
ATOM 1563 C C . VAL B 1 66 ? 3.336 14.125 15.781 1 97.44 66 VAL B C 1
ATOM 1565 O O . VAL B 1 66 ? 3.979 13.086 15.625 1 97.44 66 VAL B O 1
ATOM 1568 N N . PHE B 1 67 ? 3.906 15.281 15.539 1 98.31 67 PHE B N 1
ATOM 1569 C CA . PHE B 1 67 ? 5.152 15.461 14.812 1 98.31 67 PHE B CA 1
ATOM 1570 C C . PHE B 1 67 ? 6.352 15.164 15.703 1 98.31 67 PHE B C 1
ATOM 1572 O O . PHE B 1 67 ? 7.387 14.695 15.227 1 98.31 67 PHE B O 1
ATOM 1579 N N . LYS B 1 68 ? 6.227 15.461 16.953 1 97.69 68 LYS B N 1
ATOM 1580 C CA . LYS B 1 68 ? 7.379 15.422 17.859 1 97.69 68 LYS B CA 1
ATOM 1581 C C . LYS B 1 68 ? 8.055 14.055 17.812 1 97.69 68 LYS B C 1
ATOM 1583 O O . LYS B 1 68 ? 9.25 13.953 17.531 1 97.69 68 LYS B O 1
ATOM 1588 N N . PRO B 1 69 ? 7.312 13.008 18.094 1 96.88 69 PRO B N 1
ATOM 1589 C CA . PRO B 1 69 ? 7.973 11.703 18.031 1 96.88 69 PRO B CA 1
ATOM 1590 C C . PRO B 1 69 ? 8.5 11.375 16.641 1 96.88 69 PRO B C 1
ATOM 1592 O O . PRO B 1 69 ? 9.492 10.648 16.5 1 96.88 69 PRO B O 1
ATOM 1595 N N . ILE B 1 70 ? 7.891 11.891 15.609 1 97.56 70 ILE B N 1
ATOM 1596 C CA . ILE B 1 70 ? 8.297 11.602 14.234 1 97.56 70 ILE B CA 1
ATOM 1597 C C . ILE B 1 70 ? 9.57 12.375 13.898 1 97.56 70 ILE B C 1
ATOM 1599 O O . ILE B 1 70 ? 10.461 11.859 13.234 1 97.56 70 ILE B O 1
ATOM 1603 N N . ARG B 1 71 ? 9.633 13.609 14.367 1 97.44 71 ARG B N 1
ATOM 1604 C CA . ARG B 1 71 ? 10.859 14.391 14.211 1 97.44 71 ARG B CA 1
ATOM 1605 C C . ARG B 1 71 ? 12.039 13.688 14.883 1 97.44 71 ARG B C 1
ATOM 1607 O O . ARG B 1 71 ? 13.133 13.617 14.312 1 97.44 71 ARG B O 1
ATOM 1614 N N . ALA B 1 72 ? 11.75 13.18 16.078 1 96.12 72 ALA B N 1
ATOM 1615 C CA . ALA B 1 72 ? 12.789 12.43 16.781 1 96.12 72 ALA B CA 1
ATOM 1616 C C . ALA B 1 72 ? 13.219 11.203 15.984 1 96.12 72 ALA B C 1
ATOM 1618 O O . ALA B 1 72 ? 14.406 10.891 15.914 1 96.12 72 ALA B O 1
ATOM 1619 N N . PHE B 1 73 ? 12.273 10.492 15.445 1 94.31 73 PHE B N 1
ATOM 1620 C CA . PHE B 1 73 ? 12.516 9.312 14.625 1 94.31 73 PHE B CA 1
ATOM 1621 C C . PHE B 1 73 ? 13.438 9.641 13.461 1 94.31 73 PHE B C 1
ATOM 1623 O O . PHE B 1 73 ? 14.438 8.961 13.25 1 94.31 73 PHE B O 1
ATOM 1630 N N . PHE B 1 74 ? 13.125 10.664 12.703 1 94.06 74 PHE B N 1
ATOM 1631 C CA . PHE B 1 74 ? 13.938 11.07 11.562 1 94.06 74 PHE B CA 1
ATOM 1632 C C . PHE B 1 74 ? 15.297 11.586 12.023 1 94.06 74 PHE B C 1
ATOM 1634 O O . PHE B 1 74 ? 16.328 11.258 11.422 1 94.06 74 PHE B O 1
ATOM 1641 N N . GLY B 1 75 ? 15.305 12.406 13.078 1 93.5 75 GLY B N 1
ATOM 1642 C CA . GLY B 1 75 ? 16.531 12.961 13.617 1 93.5 75 GLY B CA 1
ATOM 1643 C C . GLY B 1 75 ? 17.531 11.898 14.047 1 93.5 75 GLY B C 1
ATOM 1644 O O . GLY B 1 75 ? 18.719 12 13.75 1 93.5 75 GLY B O 1
ATOM 1645 N N . LYS B 1 76 ? 17.062 10.852 14.695 1 92.06 76 LYS B N 1
ATOM 1646 C CA . LYS B 1 76 ? 17.922 9.766 15.172 1 92.06 76 LYS B CA 1
ATOM 1647 C C . LYS B 1 76 ? 18.594 9.039 14.016 1 92.06 76 LYS B C 1
ATOM 1649 O O . LYS B 1 76 ? 19.641 8.43 14.188 1 92.06 76 LYS B O 1
ATOM 1654 N N . ARG B 1 77 ? 18.047 9.242 12.922 1 89.25 77 ARG B N 1
ATOM 1655 C CA . ARG B 1 77 ? 18.562 8.539 11.758 1 89.25 77 ARG B CA 1
ATOM 1656 C C . ARG B 1 77 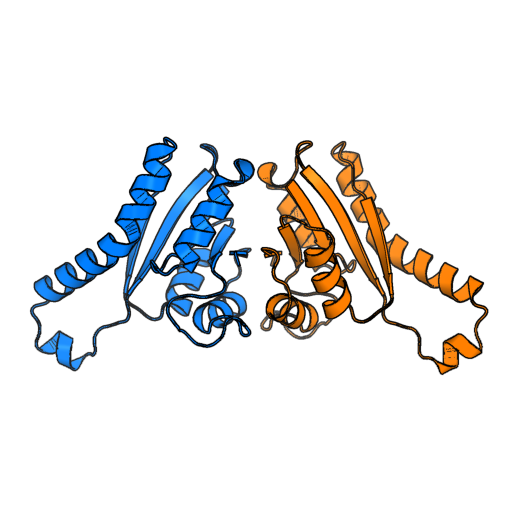? 19.297 9.5 10.82 1 89.25 77 ARG B C 1
ATOM 1658 O O . ARG B 1 77 ? 19.719 9.109 9.727 1 89.25 77 ARG B O 1
ATOM 1665 N N . GLY B 1 78 ? 19.312 10.711 11.25 1 90.19 78 GLY B N 1
ATOM 1666 C CA . GLY B 1 78 ? 20 11.719 10.453 1 90.19 78 GLY B CA 1
ATOM 1667 C C . GLY B 1 78 ? 19.266 12.062 9.172 1 90.19 78 GLY B C 1
ATOM 1668 O O . GLY B 1 78 ? 19.906 12.383 8.156 1 90.19 78 GLY B O 1
ATOM 1669 N N . MET B 1 79 ? 18.016 11.883 9.219 1 90.75 79 MET B N 1
ATOM 1670 C CA . MET B 1 79 ? 17.188 12.148 8.039 1 90.75 79 MET B CA 1
ATOM 1671 C C . MET B 1 79 ? 16.391 13.438 8.211 1 90.75 79 MET B C 1
ATOM 1673 O O . MET B 1 79 ? 16.156 13.875 9.336 1 90.75 79 MET B O 1
ATOM 1677 N N . GLN B 1 80 ? 16.047 13.945 7.078 1 92.62 80 GLN B N 1
ATOM 1678 C CA . GLN B 1 80 ? 15.242 15.156 7.078 1 92.62 80 GLN B CA 1
ATOM 1679 C C . GLN B 1 80 ? 13.852 14.883 6.508 1 92.62 80 GLN B C 1
ATOM 1681 O O . GLN B 1 80 ? 13.688 14.016 5.652 1 92.62 80 GLN B O 1
ATOM 1686 N N . ALA B 1 81 ? 12.945 15.586 7.031 1 96 81 ALA B N 1
ATOM 1687 C CA . ALA B 1 81 ? 11.57 15.531 6.531 1 96 81 ALA B CA 1
ATOM 1688 C C . ALA B 1 81 ? 10.891 16.891 6.648 1 96 81 ALA B C 1
ATOM 1690 O O . ALA B 1 81 ? 11.219 17.688 7.535 1 96 81 ALA B O 1
ATOM 1691 N N . GLU B 1 82 ? 10.086 17.125 5.707 1 97.62 82 GLU B N 1
ATOM 1692 C CA . GLU B 1 82 ? 9.188 18.266 5.832 1 97.62 82 GLU B CA 1
ATOM 1693 C C . GLU B 1 82 ? 7.949 17.906 6.648 1 97.62 82 GLU B C 1
ATOM 1695 O O . GLU B 1 82 ? 7.395 16.812 6.496 1 97.62 82 GLU B O 1
ATOM 1700 N N . PHE B 1 83 ? 7.574 18.828 7.469 1 98.25 83 PHE B N 1
ATOM 1701 C CA . PHE B 1 83 ? 6.402 18.594 8.305 1 98.25 83 PHE B CA 1
ATOM 1702 C C . PHE B 1 83 ? 5.285 19.562 7.957 1 98.25 83 PHE B C 1
ATOM 1704 O O . PHE B 1 83 ? 5.465 20.781 8.039 1 98.25 83 PHE B O 1
ATOM 1711 N N . VAL B 1 84 ? 4.164 19.016 7.586 1 97.75 84 VAL B N 1
ATOM 1712 C CA . VAL B 1 84 ? 3.037 19.812 7.113 1 97.75 84 VAL B CA 1
ATOM 1713 C C . VAL B 1 84 ? 1.792 19.484 7.934 1 97.75 84 VAL B C 1
ATOM 1715 O O . VAL B 1 84 ? 1.393 18.328 8.039 1 97.75 84 VAL B O 1
ATOM 1718 N N . ALA B 1 85 ? 1.169 20.516 8.508 1 97.5 85 ALA B N 1
ATOM 1719 C CA . ALA B 1 85 ? -0.102 20.391 9.219 1 97.5 85 ALA B CA 1
ATOM 1720 C C . ALA B 1 85 ? -1.232 21.062 8.445 1 97.5 85 ALA B C 1
ATOM 1722 O O . ALA B 1 85 ? -1.097 22.203 8.008 1 97.5 85 ALA B O 1
ATOM 1723 N N . LYS B 1 86 ? -2.26 20.328 8.258 1 96.38 86 LYS B N 1
ATOM 1724 C CA . LYS B 1 86 ? -3.436 20.859 7.578 1 96.38 86 LYS B CA 1
ATOM 1725 C C . LYS B 1 86 ? -4.699 20.625 8.398 1 96.38 86 LYS B C 1
ATOM 1727 O O . LYS B 1 86 ? -4.719 19.781 9.289 1 96.38 86 LYS B O 1
ATOM 1732 N N . THR B 1 87 ? -5.691 21.453 8.125 1 93.69 87 THR B N 1
ATOM 1733 C CA . THR B 1 87 ? -7.02 21.297 8.711 1 93.69 87 THR B CA 1
ATOM 1734 C C . THR B 1 87 ? -8.039 20.922 7.637 1 93.69 87 THR B C 1
ATOM 1736 O O . THR B 1 87 ? -8.016 21.469 6.535 1 93.69 87 THR B O 1
ATOM 1739 N N . GLY B 1 88 ? -8.914 19.938 7.891 1 94.31 88 GLY B N 1
ATOM 1740 C CA . GLY B 1 88 ? -9.938 19.516 6.949 1 94.31 88 GLY B CA 1
ATOM 1741 C C . GLY B 1 88 ? -10.336 18.062 7.121 1 94.31 88 GLY B C 1
ATOM 1742 O O . GLY B 1 88 ? -10.125 17.469 8.188 1 94.31 88 GLY B O 1
ATOM 1743 N N . HIS B 1 89 ? -11.055 17.578 6.117 1 94.94 89 HIS B N 1
ATOM 1744 C CA . HIS B 1 89 ? -11.359 16.156 6.094 1 94.94 89 HIS B CA 1
ATOM 1745 C C . HIS B 1 89 ? -10.125 15.336 5.715 1 94.94 89 HIS B C 1
ATOM 1747 O O . HIS B 1 89 ? -9.617 15.453 4.598 1 94.94 89 HIS B O 1
ATOM 1753 N N . ALA B 1 90 ? -9.711 14.539 6.578 1 96.56 90 ALA B N 1
ATOM 1754 C CA . ALA B 1 90 ? -8.414 13.867 6.5 1 96.56 90 ALA B CA 1
ATOM 1755 C C . ALA B 1 90 ? -8.25 13.148 5.168 1 96.56 90 ALA B C 1
ATOM 1757 O O . ALA B 1 90 ? -7.246 13.32 4.477 1 96.56 90 ALA B O 1
ATOM 1758 N N . ALA B 1 91 ? -9.266 12.398 4.809 1 97 91 ALA B N 1
ATOM 1759 C CA . ALA B 1 91 ? -9.148 11.586 3.598 1 97 91 ALA B CA 1
ATOM 1760 C C . ALA B 1 91 ? -8.938 12.469 2.367 1 97 91 ALA B C 1
ATOM 1762 O O . ALA B 1 91 ? -8.07 12.18 1.534 1 97 91 ALA B O 1
ATOM 1763 N N . GLU B 1 92 ? -9.672 13.523 2.275 1 97.12 92 GLU B N 1
ATOM 1764 C CA . GLU B 1 92 ? -9.586 14.438 1.137 1 97.12 92 GLU B CA 1
ATOM 1765 C C . GLU B 1 92 ? -8.242 15.148 1.097 1 97.12 92 GLU B C 1
ATOM 1767 O O . GLU B 1 92 ? -7.609 15.242 0.04 1 97.12 92 GLU B O 1
ATOM 1772 N N . VAL B 1 93 ? -7.801 15.602 2.215 1 97.62 93 VAL B N 1
ATOM 1773 C CA . VAL B 1 93 ? -6.555 16.359 2.301 1 97.62 93 VAL B CA 1
ATOM 1774 C C . VAL B 1 93 ? -5.379 15.438 1.957 1 97.62 93 VAL B C 1
ATOM 1776 O O . VAL B 1 93 ? -4.5 15.82 1.178 1 97.62 93 VAL B O 1
ATOM 1779 N N . ILE B 1 94 ? -5.363 14.234 2.473 1 98.25 94 ILE B N 1
ATOM 1780 C CA . ILE B 1 94 ? -4.277 13.289 2.25 1 98.25 94 ILE B CA 1
ATOM 1781 C C . ILE B 1 94 ? -4.207 12.922 0.769 1 98.25 94 ILE B C 1
ATOM 1783 O O . ILE B 1 94 ? -3.143 13.008 0.153 1 98.25 94 ILE B O 1
ATOM 1787 N N . ALA B 1 95 ? -5.371 12.578 0.23 1 97.56 95 ALA B N 1
ATOM 1788 C CA . ALA B 1 95 ? -5.402 12.18 -1.174 1 97.56 95 ALA B CA 1
ATOM 1789 C C . ALA B 1 95 ? -4.98 13.328 -2.082 1 97.56 95 ALA B C 1
ATOM 1791 O O . ALA B 1 95 ? -4.199 13.133 -3.016 1 97.56 95 ALA B O 1
ATOM 1792 N N . LYS B 1 96 ? -5.473 14.477 -1.759 1 97.62 96 LYS B N 1
ATOM 1793 C CA . LYS B 1 96 ? -5.156 15.648 -2.566 1 97.62 96 LYS B CA 1
ATOM 1794 C C . LYS B 1 96 ? -3.664 15.969 -2.52 1 97.62 96 LYS B C 1
ATOM 1796 O O . LYS B 1 96 ? -3.047 16.219 -3.557 1 97.62 96 LYS B O 1
ATOM 1801 N N . LEU B 1 97 ? -3.094 15.922 -1.367 1 97.75 97 LEU B N 1
ATOM 1802 C CA . LEU B 1 97 ? -1.678 16.25 -1.24 1 97.75 97 LEU B CA 1
ATOM 1803 C C . LEU B 1 97 ? -0.808 15.18 -1.88 1 97.75 97 LEU B C 1
ATOM 1805 O O . LEU B 1 97 ? 0.216 15.484 -2.494 1 97.75 97 LEU B O 1
ATOM 1809 N N . ALA B 1 98 ? -1.186 13.945 -1.684 1 97.62 98 ALA B N 1
ATOM 1810 C CA . ALA B 1 98 ? -0.446 12.867 -2.328 1 97.62 98 ALA B CA 1
ATOM 1811 C C . ALA B 1 98 ? -0.383 13.07 -3.84 1 97.62 98 ALA B C 1
ATOM 1813 O O . ALA B 1 98 ? 0.685 12.945 -4.445 1 97.62 98 ALA B O 1
ATOM 1814 N N . ASP B 1 99 ? -1.495 13.445 -4.387 1 95.5 99 ASP B N 1
ATOM 1815 C CA . ASP B 1 99 ? -1.61 13.562 -5.836 1 95.5 99 ASP B CA 1
ATOM 1816 C C . ASP B 1 99 ? -1.012 14.883 -6.328 1 95.5 99 ASP B C 1
ATOM 1818 O O . ASP B 1 99 ? -0.223 14.891 -7.277 1 95.5 99 ASP B O 1
ATOM 1822 N N . SER B 1 100 ? -1.348 15.992 -5.695 1 92.44 100 SER B N 1
ATOM 1823 C CA . SER B 1 100 ? -0.953 17.312 -6.164 1 92.44 100 SER B CA 1
ATOM 1824 C C . SER B 1 100 ? 0.534 17.562 -5.934 1 92.44 100 SER B C 1
ATOM 1826 O O . SER B 1 100 ? 1.168 18.297 -6.688 1 92.44 100 SER B O 1
ATOM 1828 N N . GLY B 1 101 ? 1.087 17 -4.918 1 90.19 101 GLY B N 1
ATOM 1829 C CA . GLY B 1 101 ? 2.502 17.156 -4.617 1 90.19 101 GLY B CA 1
ATOM 1830 C C . GLY B 1 101 ? 3.391 16.234 -5.445 1 90.19 101 GLY B C 1
ATOM 1831 O O . GLY B 1 101 ? 4.605 16.188 -5.234 1 90.19 101 GLY B O 1
ATOM 1832 N N . ARG B 1 102 ? 2.836 15.469 -6.301 1 91.62 102 ARG B N 1
ATOM 1833 C CA . ARG B 1 102 ? 3.514 14.516 -7.172 1 91.62 102 ARG B CA 1
ATOM 1834 C C . ARG B 1 102 ? 4.395 13.562 -6.363 1 91.62 102 ARG B C 1
ATOM 1836 O O . ARG B 1 102 ? 5.559 13.352 -6.703 1 91.62 102 ARG B O 1
ATOM 1843 N N . HIS B 1 103 ? 3.902 13.219 -5.254 1 95.94 103 HIS B N 1
ATOM 1844 C CA . HIS B 1 103 ? 4.594 12.211 -4.457 1 95.94 103 HIS B CA 1
ATOM 1845 C C . HIS B 1 103 ? 4.641 10.875 -5.184 1 95.94 103 HIS B C 1
ATOM 1847 O O . HIS B 1 103 ? 3.691 10.508 -5.879 1 95.94 103 HIS B O 1
ATOM 1853 N N . ASP B 1 104 ? 5.738 10.172 -4.992 1 93.5 104 ASP B N 1
ATOM 1854 C CA . ASP B 1 104 ? 5.914 8.875 -5.633 1 93.5 104 ASP B CA 1
ATOM 1855 C C . ASP B 1 104 ? 5.27 7.766 -4.809 1 93.5 104 ASP B C 1
ATOM 1857 O O . ASP B 1 104 ? 4.996 6.68 -5.324 1 93.5 104 ASP B O 1
ATOM 1861 N N . LEU B 1 105 ? 5.059 8.094 -3.553 1 95.12 105 LEU B N 1
ATOM 1862 C CA . LEU B 1 105 ? 4.559 7.09 -2.621 1 95.12 105 LEU B CA 1
ATOM 1863 C C . LEU B 1 105 ? 3.854 7.75 -1.44 1 95.12 105 LEU B C 1
ATOM 1865 O O . LEU B 1 105 ? 4.344 8.742 -0.892 1 95.12 105 LEU B O 1
ATOM 1869 N N . LEU B 1 106 ? 2.73 7.277 -1.166 1 97.38 106 LEU B N 1
ATOM 1870 C CA . LEU B 1 106 ? 2.039 7.598 0.078 1 97.38 106 LEU B CA 1
ATOM 1871 C C . LEU B 1 106 ? 2.152 6.449 1.075 1 97.38 106 LEU B C 1
ATOM 1873 O O . LEU B 1 106 ? 1.853 5.301 0.742 1 97.38 106 LEU B O 1
ATOM 1877 N N . VAL B 1 107 ? 2.588 6.746 2.262 1 97 107 VAL B N 1
ATOM 1878 C CA . VAL B 1 107 ? 2.68 5.766 3.342 1 97 107 VAL B CA 1
ATOM 1879 C C . VAL B 1 107 ? 1.669 6.105 4.434 1 97 107 VAL B C 1
ATOM 1881 O O . VAL B 1 107 ? 1.621 7.238 4.914 1 97 107 VAL B O 1
ATOM 1884 N N . MET B 1 108 ? 0.853 5.125 4.793 1 97.06 108 MET B N 1
ATOM 1885 C CA . MET B 1 108 ? -0.117 5.371 5.855 1 97.06 108 MET B CA 1
ATOM 1886 C C . MET B 1 108 ? -0.489 4.07 6.562 1 97.06 108 MET B C 1
ATOM 1888 O O . MET B 1 108 ? -0.222 2.982 6.051 1 97.06 108 MET B O 1
ATOM 1892 N N . GLY B 1 109 ? -0.99 4.199 7.727 1 95.44 109 GLY B N 1
ATOM 1893 C CA . GLY B 1 109 ? -1.528 3.055 8.445 1 95.44 109 GLY B CA 1
ATOM 1894 C C . GLY B 1 109 ? -2.9 2.633 7.953 1 95.44 109 GLY B C 1
ATOM 1895 O O . GLY B 1 109 ? -3.637 3.441 7.387 1 95.44 109 GLY B O 1
ATOM 1896 N N . SER B 1 110 ? -3.24 1.409 8.227 1 93.38 110 SER B N 1
ATOM 1897 C CA . SER B 1 110 ? -4.543 0.892 7.82 1 93.38 110 SER B CA 1
ATOM 1898 C C . SER B 1 110 ? -5.648 1.398 8.742 1 93.38 110 SER B C 1
ATOM 1900 O O . SER B 1 110 ? -6.828 1.373 8.375 1 93.38 110 SER B O 1
ATOM 1902 N N . HIS B 1 111 ? -5.18 1.731 9.961 1 92.44 111 HIS B N 1
ATOM 1903 C CA . HIS B 1 111 ? -6.094 2.256 10.969 1 92.44 111 HIS B CA 1
ATOM 1904 C C . HIS B 1 111 ? -5.508 3.484 11.656 1 92.44 111 HIS B C 1
ATOM 1906 O O . HIS B 1 111 ? -4.379 3.883 11.375 1 92.44 111 HIS B O 1
ATOM 1912 N N . GLY B 1 112 ? -6.367 4.121 12.461 1 91.81 112 GLY B N 1
ATOM 1913 C CA . GLY B 1 112 ? -5.969 5.281 13.242 1 91.81 112 GLY B CA 1
ATOM 1914 C C . GLY B 1 112 ? -6.555 5.293 14.641 1 91.81 112 GLY B C 1
ATOM 1915 O O . GLY B 1 112 ? -6.434 4.312 15.375 1 91.81 112 GLY B O 1
ATOM 1916 N N . HIS B 1 113 ? -7.195 6.359 14.867 1 87.25 113 HIS B N 1
ATOM 1917 C CA . HIS B 1 113 ? -7.66 6.578 16.234 1 87.25 113 HIS B CA 1
ATOM 1918 C C . HIS B 1 113 ? -8.914 5.762 16.516 1 87.25 113 HIS B C 1
ATOM 1920 O O . HIS B 1 113 ? -9.242 5.512 17.688 1 87.25 113 HIS B O 1
ATOM 1926 N N . SER B 1 114 ? -9.688 5.477 15.484 1 75.75 114 SER B N 1
ATOM 1927 C CA . SER B 1 114 ? -10.953 4.801 15.758 1 75.75 114 SER B CA 1
ATOM 1928 C C . SER B 1 114 ? -10.719 3.361 16.203 1 75.75 114 SER B C 1
ATOM 1930 O O . SER B 1 114 ? -9.789 2.703 15.742 1 75.75 114 SER B O 1
ATOM 1932 N N . ALA B 1 115 ? -11.242 3.07 17.375 1 59.59 115 ALA B N 1
ATOM 1933 C CA . ALA B 1 115 ? -11.203 1.778 18.047 1 59.59 115 ALA B CA 1
ATOM 1934 C C . ALA B 1 115 ? -11.945 0.713 17.25 1 59.59 115 ALA B C 1
ATOM 1936 O O . ALA B 1 115 ? -12.008 -0.448 17.656 1 59.59 115 ALA B O 1
ATOM 1937 N N . LEU B 1 116 ? -12.609 1.216 16.281 1 60.03 116 LEU B N 1
ATOM 1938 C CA . LEU B 1 116 ? -13.508 0.199 15.758 1 60.03 116 LEU B CA 1
ATOM 1939 C C . LEU B 1 116 ? -12.734 -0.902 15.047 1 60.03 116 LEU B C 1
ATOM 1941 O O . LEU B 1 116 ? -12.148 -0.669 13.992 1 60.03 116 LEU B O 1
ATOM 1945 N N . GLY B 1 117 ? -12.719 -1.894 15.664 1 64.19 117 GLY B N 1
ATOM 1946 C CA . GLY B 1 117 ? -12.297 -3.26 15.398 1 64.19 117 GLY B CA 1
ATOM 1947 C C . GLY B 1 117 ? -11.188 -3.35 14.359 1 64.19 117 GLY B C 1
ATOM 1948 O O . GLY B 1 117 ? -11.07 -2.477 13.5 1 64.19 117 GLY B O 1
ATOM 1949 N N . THR B 1 118 ? -10.117 -4.043 14.578 1 64.56 118 THR B N 1
ATOM 1950 C CA . THR B 1 118 ? -8.945 -4.285 13.742 1 64.56 118 THR B CA 1
ATOM 1951 C C . THR B 1 118 ? -9.328 -5.09 12.5 1 64.56 118 THR B C 1
ATOM 1953 O O . THR B 1 118 ? -8.5 -5.301 11.617 1 64.56 118 THR B O 1
ATOM 1956 N N . LEU B 1 119 ? -10.727 -5.367 12.391 1 71.44 119 LEU B N 1
ATOM 1957 C CA . LEU B 1 119 ? -11.102 -6.301 11.328 1 71.44 119 LEU B CA 1
ATOM 1958 C C . LEU B 1 119 ? -11.492 -5.551 10.062 1 71.44 119 LEU B C 1
ATOM 1960 O O . LEU B 1 119 ? -11.547 -6.141 8.977 1 71.44 119 LEU B O 1
ATOM 1964 N N . VAL B 1 120 ? -11.656 -4.254 10.273 1 80.12 120 VAL B N 1
ATOM 1965 C CA . VAL B 1 120 ? -12.062 -3.451 9.125 1 80.12 120 VAL B CA 1
ATOM 1966 C C . VAL B 1 120 ? -11.094 -2.285 8.945 1 80.12 120 VAL B C 1
ATOM 1968 O O . VAL B 1 120 ? -10.617 -1.704 9.922 1 80.12 120 VAL B O 1
ATOM 1971 N N . MET B 1 121 ? -10.758 -2.057 7.695 1 88.56 121 MET B N 1
ATOM 1972 C CA . MET B 1 121 ? -9.883 -0.926 7.391 1 88.56 121 MET B CA 1
ATOM 1973 C C . MET B 1 121 ? -10.523 0.388 7.828 1 88.56 121 MET B C 1
ATOM 1975 O O . MET B 1 121 ? -11.742 0.549 7.742 1 88.56 121 MET B O 1
ATOM 1979 N N . GLY B 1 122 ? -9.758 1.262 8.266 1 91.38 122 GLY B N 1
ATOM 1980 C CA . GLY B 1 122 ? -10.25 2.551 8.719 1 91.38 122 GLY B CA 1
ATOM 1981 C C . GLY B 1 122 ? -10.984 3.326 7.645 1 91.38 122 GLY B C 1
ATOM 1982 O O . GLY B 1 122 ? -10.68 3.193 6.457 1 91.38 122 GLY B O 1
ATOM 1983 N N . SER B 1 123 ? -11.883 4.133 8.109 1 91.38 123 SER B N 1
ATOM 1984 C CA . SER B 1 123 ? -12.719 4.898 7.195 1 91.38 123 SER B CA 1
ATOM 1985 C C . SER B 1 123 ? -11.891 5.871 6.367 1 91.38 123 SER B C 1
ATOM 1987 O O . SER B 1 123 ? -12.125 6.035 5.168 1 91.38 123 SER B O 1
ATOM 1989 N N . VAL B 1 124 ? -10.922 6.52 7 1 94.12 124 VAL B N 1
ATOM 1990 C CA . VAL B 1 124 ? -10.062 7.453 6.277 1 94.12 124 VAL B CA 1
ATOM 1991 C C . VAL B 1 124 ? -9.234 6.695 5.238 1 94.12 124 VAL B C 1
ATOM 1993 O O . VAL B 1 124 ? -9.148 7.117 4.082 1 94.12 124 VAL B O 1
ATOM 1996 N N . THR B 1 125 ? -8.664 5.629 5.668 1 94.81 125 THR B N 1
ATOM 1997 C CA . THR B 1 125 ? -7.855 4.82 4.762 1 94.81 125 THR B CA 1
ATOM 1998 C C . THR B 1 125 ? -8.68 4.371 3.559 1 94.81 125 THR B C 1
ATOM 2000 O O . THR B 1 125 ? -8.242 4.504 2.414 1 94.81 125 THR B O 1
ATOM 2003 N N . ASN B 1 126 ? -9.859 3.91 3.807 1 92.62 126 ASN B N 1
ATOM 2004 C CA . ASN B 1 126 ? -10.734 3.48 2.721 1 92.62 126 ASN B CA 1
ATOM 2005 C C . ASN B 1 126 ? -11 4.613 1.735 1 92.62 126 ASN B C 1
ATOM 2007 O O . ASN B 1 126 ? -10.922 4.418 0.521 1 92.62 126 ASN B O 1
ATOM 2011 N N . LYS B 1 127 ? -11.305 5.691 2.234 1 93.94 127 LYS B N 1
ATOM 2012 C CA . LYS B 1 127 ? -11.625 6.84 1.391 1 93.94 127 LYS B CA 1
ATOM 2013 C C . LYS B 1 127 ? -10.391 7.316 0.626 1 93.94 127 LYS B C 1
ATOM 2015 O O . LYS B 1 127 ? -10.492 7.695 -0.543 1 93.94 127 LYS B O 1
ATOM 2020 N N . VAL B 1 128 ? -9.242 7.32 1.244 1 96.31 128 VAL B N 1
ATOM 2021 C CA . VAL B 1 128 ? -8.016 7.699 0.563 1 96.31 128 VAL B CA 1
ATOM 2022 C C . VAL B 1 128 ? -7.75 6.746 -0.599 1 96.31 128 VAL B C 1
ATOM 2024 O O . VAL B 1 128 ? -7.465 7.18 -1.717 1 96.31 128 VAL B O 1
ATOM 2027 N N . LEU B 1 129 ? -7.879 5.461 -0.323 1 94.75 129 LEU B N 1
ATOM 2028 C CA . LEU B 1 129 ? -7.594 4.461 -1.345 1 94.75 129 LEU B CA 1
ATOM 2029 C C . LEU B 1 129 ? -8.562 4.59 -2.516 1 94.75 129 LEU B C 1
ATOM 2031 O O . LEU B 1 129 ? -8.203 4.301 -3.66 1 94.75 129 LEU B O 1
ATOM 2035 N N . ALA B 1 130 ? -9.719 5.086 -2.283 1 90.25 130 ALA B N 1
ATOM 2036 C CA . ALA B 1 130 ? -10.734 5.254 -3.324 1 90.25 130 ALA B CA 1
ATOM 2037 C C . ALA B 1 130 ? -10.422 6.473 -4.191 1 90.25 130 ALA B C 1
ATOM 2039 O O . ALA B 1 130 ? -10.82 6.523 -5.359 1 90.25 130 ALA B O 1
ATOM 2040 N N . GLN B 1 131 ? -9.648 7.395 -3.629 1 91.56 131 GLN B N 1
ATOM 2041 C CA . GLN B 1 131 ? -9.547 8.688 -4.305 1 91.56 131 GLN B CA 1
ATOM 2042 C C . GLN B 1 131 ? -8.109 8.961 -4.75 1 91.56 131 GLN B C 1
ATOM 2044 O O . GLN B 1 131 ? -7.883 9.766 -5.66 1 91.56 131 GLN B O 1
ATOM 2049 N N . CYS B 1 132 ? -7.199 8.344 -4.129 1 94.38 132 CYS B N 1
ATOM 2050 C CA . CYS B 1 132 ? -5.789 8.664 -4.328 1 94.38 132 CYS B CA 1
ATOM 2051 C C . CYS B 1 132 ? -5.234 7.934 -5.543 1 94.38 132 CYS B C 1
ATOM 2053 O O . CYS B 1 132 ? -5.457 6.734 -5.711 1 94.38 132 CYS B O 1
ATOM 2055 N N . ARG B 1 133 ? -4.461 8.648 -6.371 1 93.56 133 ARG B N 1
ATOM 2056 C CA . ARG B 1 133 ? -3.857 8.055 -7.562 1 93.56 133 ARG B CA 1
ATOM 2057 C C . ARG B 1 133 ? -2.412 7.648 -7.301 1 93.56 133 ARG B C 1
ATOM 2059 O O . ARG B 1 133 ? -1.833 6.871 -8.062 1 93.56 133 ARG B O 1
ATOM 2066 N N . THR B 1 134 ? -1.831 8.156 -6.281 1 96.38 134 THR B N 1
ATOM 2067 C CA . THR B 1 134 ? -0.467 7.836 -5.879 1 96.38 134 THR B CA 1
ATOM 2068 C C . THR B 1 134 ? -0.391 6.422 -5.305 1 96.38 134 THR B C 1
ATOM 2070 O O . THR B 1 134 ? -1.262 6.008 -4.539 1 96.38 134 THR B O 1
ATOM 2073 N N . PRO B 1 135 ? 0.622 5.648 -5.676 1 96.25 135 PRO B N 1
ATOM 2074 C CA . PRO B 1 135 ? 0.809 4.363 -5 1 96.25 135 PRO B CA 1
ATOM 2075 C C . PRO B 1 135 ? 0.849 4.5 -3.479 1 96.25 135 PRO B C 1
ATOM 2077 O O . PRO B 1 135 ? 1.393 5.477 -2.957 1 96.25 135 PRO B O 1
ATOM 2080 N N . VAL B 1 136 ? 0.276 3.49 -2.781 1 97 136 VAL B N 1
ATOM 2081 C CA . VAL B 1 136 ? 0.144 3.588 -1.332 1 97 136 VAL B CA 1
ATOM 2082 C C . VAL B 1 136 ? 0.797 2.377 -0.67 1 97 136 VAL B C 1
ATOM 2084 O O . VAL B 1 136 ? 0.543 1.236 -1.062 1 97 136 VAL B O 1
ATOM 2087 N N . LEU B 1 137 ? 1.665 2.637 0.226 1 96 137 LEU B N 1
ATOM 2088 C CA . LEU B 1 137 ? 2.113 1.613 1.163 1 96 137 LEU B CA 1
ATOM 2089 C C . LEU B 1 137 ? 1.252 1.612 2.422 1 96 137 LEU B C 1
ATOM 2091 O O . LEU B 1 137 ? 1.303 2.555 3.215 1 96 137 LEU B O 1
ATOM 2095 N N . LEU B 1 138 ? 0.494 0.604 2.535 1 96.81 138 LEU B N 1
ATOM 2096 C CA . LEU B 1 138 ? -0.392 0.433 3.682 1 96.81 138 LEU B CA 1
ATOM 2097 C C . LEU B 1 138 ? 0.257 -0.448 4.742 1 96.81 138 LEU B C 1
ATOM 2099 O O . LEU B 1 138 ? 0.466 -1.643 4.52 1 96.81 138 LEU B O 1
ATOM 2103 N N . VAL B 1 139 ? 0.524 0.166 5.859 1 95.5 139 VAL B N 1
ATOM 2104 C CA . VAL B 1 139 ? 1.162 -0.56 6.953 1 95.5 139 VAL B CA 1
ATOM 2105 C C . VAL B 1 139 ? 0.107 -0.996 7.969 1 95.5 139 VAL B C 1
ATOM 2107 O O . VAL B 1 139 ? -0.809 -0.234 8.289 1 95.5 139 VAL B O 1
ATOM 2110 N N . ARG B 1 140 ? 0.307 -2.215 8.438 1 89.25 140 ARG B N 1
ATOM 2111 C CA . ARG B 1 140 ? -0.739 -2.805 9.266 1 89.25 140 ARG B CA 1
ATOM 2112 C C . ARG B 1 140 ? -0.215 -3.129 10.664 1 89.25 140 ARG B C 1
ATOM 2114 O O . ARG B 1 140 ? 0.989 -3.316 10.852 1 89.25 140 ARG B O 1
#

pLDDT: mean 89.67, std 9.68, range [59.31, 98.62]

Sequence (280 aa):
MKILIAADGSSYTKRMLAYLAAHDEWLGPAHAYTVLTVTAPLPPRAVAVLDKELVKSYQAEEAEKVFKPIRAFFGKRGMQAEFVAKTGHAAEVIAKLADSGRHDLLVMGSHGHSALGTLVMGSVTNKVLAQCRTPVLLVRMKILIAADGSSYTKRMLAYLAAHDEWLGPAHAYTVLTVTAPLPPRAVAVLDKELVKSYQAEEAEKVFKPIRAFFGKRGMQAEFVAKTGHAAEVIAKLADSGRHDLLVMGSHGHSALGTLVMGSVTNKVLAQCRTPVLLVR

Radius of gyration: 20.99 Å; Cα contacts (8 Å, |Δi|>4): 484; chains: 2; bounding box: 40×70×39 Å

Solvent-accessible surface area (backbone atoms only — not comparable to full-atom values): 14787 Å² total; per-residue (Å²): 86,38,35,34,35,54,39,82,58,27,71,33,38,54,48,37,52,52,53,39,67,72,33,55,71,74,50,48,89,76,42,45,38,35,38,35,35,59,39,71,64,73,55,68,72,54,54,73,71,40,56,70,64,57,52,52,49,50,50,51,52,56,45,44,68,39,42,49,66,51,52,51,56,34,50,77,67,75,45,72,64,45,78,47,76,46,73,36,59,51,31,60,54,51,23,47,48,34,47,74,66,65,29,63,30,33,36,34,33,38,49,54,79,70,78,69,52,95,68,50,68,24,70,49,44,51,49,20,65,52,67,33,66,39,25,33,38,37,31,105,85,38,35,35,34,53,40,80,57,27,71,33,37,54,48,37,51,51,54,40,67,74,32,55,69,75,50,51,88,76,40,44,37,36,38,35,34,59,38,70,63,73,56,68,73,55,54,73,71,40,56,70,66,56,52,51,50,49,52,50,51,57,44,43,70,41,41,50,66,50,52,49,55,34,50,78,67,73,45,73,65,46,80,46,77,45,72,37,59,51,31,60,53,52,22,47,49,36,46,75,66,63,29,62,30,32,36,34,32,39,48,52,80,69,77,69,51,94,66,50,68,23,69,49,45,52,50,21,66,51,66,33,66,40,24,33,37,36,30,103